Protein AF-A0A2M7YZX3-F1 (afdb_monomer)

Radius of gyration: 35.25 Å; Cα contacts (8 Å, |Δi|>4): 357; chains: 1; bounding box: 86×67×87 Å

Structure (mmCIF, N/CA/C/O backbone):
data_AF-A0A2M7YZX3-F1
#
_entry.id   AF-A0A2M7YZX3-F1
#
loop_
_atom_site.group_PDB
_atom_site.id
_atom_site.type_symbol
_atom_site.label_atom_id
_atom_site.label_alt_id
_atom_site.label_comp_id
_atom_site.label_asym_id
_atom_site.label_entity_id
_atom_site.label_seq_id
_atom_site.pdbx_PDB_ins_code
_atom_site.Cartn_x
_atom_site.Cartn_y
_atom_site.Cartn_z
_atom_site.occupancy
_atom_site.B_iso_or_equiv
_atom_site.auth_seq_id
_atom_site.auth_comp_id
_atom_site.auth_asym_id
_atom_site.auth_atom_id
_atom_site.pdbx_PDB_model_num
ATOM 1 N N . MET A 1 1 ? 39.507 17.912 -32.775 1.00 56.19 1 MET A N 1
ATOM 2 C CA . MET A 1 1 ? 38.079 17.530 -32.900 1.00 56.19 1 MET A CA 1
ATOM 3 C C . MET A 1 1 ? 37.844 16.238 -32.131 1.00 56.19 1 MET A C 1
ATOM 5 O O . MET A 1 1 ? 38.767 15.439 -32.039 1.00 56.19 1 MET A O 1
ATOM 9 N N . LYS A 1 2 ? 36.661 16.049 -31.539 1.00 56.06 2 LYS A N 1
ATOM 10 C CA . LYS A 1 2 ? 36.267 14.802 -30.863 1.00 56.06 2 LYS A CA 1
ATOM 11 C C . LYS A 1 2 ? 35.248 14.116 -31.776 1.00 56.06 2 LYS A C 1
ATOM 13 O O . LYS A 1 2 ? 34.221 14.723 -32.062 1.00 56.06 2 LYS A O 1
ATOM 18 N N . PHE A 1 3 ? 35.563 12.930 -32.290 1.00 70.56 3 PHE A N 1
ATOM 19 C CA . PHE A 1 3 ? 34.650 12.169 -33.152 1.00 70.56 3 PHE A CA 1
ATOM 20 C C . PHE A 1 3 ? 33.729 11.269 -32.305 1.00 70.56 3 PHE A C 1
ATOM 22 O O . PHE A 1 3 ? 33.910 11.172 -31.092 1.00 70.56 3 PHE A O 1
ATOM 29 N N . GLY A 1 4 ? 32.729 10.628 -32.927 1.00 72.31 4 GLY A N 1
ATOM 30 C CA . GLY A 1 4 ? 31.646 9.916 -32.223 1.00 72.31 4 GLY A CA 1
ATOM 31 C C . GLY A 1 4 ? 32.085 8.797 -31.263 1.00 72.31 4 GLY A C 1
ATOM 32 O O . GLY A 1 4 ? 31.403 8.543 -30.276 1.00 72.31 4 GLY A O 1
ATOM 33 N N . HIS A 1 5 ? 33.244 8.170 -31.484 1.00 77.88 5 HIS A N 1
ATOM 34 C CA . HIS A 1 5 ? 33.817 7.207 -30.537 1.00 77.88 5 HIS A CA 1
ATOM 35 C C . HIS A 1 5 ? 34.616 7.928 -29.444 1.00 77.88 5 HIS A C 1
ATOM 37 O O . HIS A 1 5 ? 35.477 8.753 -29.743 1.00 77.88 5 HIS A O 1
ATOM 43 N N . ALA A 1 6 ? 34.401 7.567 -28.174 1.00 75.12 6 ALA A N 1
ATOM 44 C CA . ALA A 1 6 ? 35.005 8.247 -27.020 1.00 75.12 6 ALA A CA 1
ATOM 45 C C . ALA A 1 6 ? 36.549 8.352 -27.074 1.00 75.12 6 ALA A C 1
ATOM 47 O O . ALA A 1 6 ? 37.109 9.338 -26.587 1.00 75.12 6 ALA A O 1
ATOM 48 N N . GLY A 1 7 ? 37.216 7.373 -27.702 1.00 75.00 7 GLY A N 1
ATOM 49 C CA . GLY A 1 7 ? 38.669 7.332 -27.914 1.00 75.00 7 GLY A CA 1
ATOM 50 C C . GLY A 1 7 ? 39.173 7.943 -29.230 1.00 75.00 7 GLY A C 1
ATOM 51 O O . GLY A 1 7 ? 40.380 8.015 -29.438 1.00 75.00 7 GLY A O 1
ATOM 52 N N . ALA A 1 8 ? 38.294 8.403 -30.126 1.00 78.50 8 ALA A N 1
ATOM 53 C CA . ALA A 1 8 ? 38.680 8.999 -31.405 1.00 78.50 8 ALA A CA 1
ATOM 54 C C . ALA A 1 8 ? 39.030 10.489 -31.233 1.00 78.50 8 ALA A C 1
ATOM 56 O O . ALA A 1 8 ? 38.240 11.391 -31.533 1.00 78.50 8 ALA A O 1
ATOM 57 N N . LYS A 1 9 ? 40.235 10.732 -30.708 1.00 73.50 9 LYS A N 1
ATOM 58 C CA . LYS A 1 9 ? 40.864 12.050 -30.577 1.00 73.50 9 LYS A CA 1
ATOM 59 C C . LYS A 1 9 ? 42.276 12.003 -31.149 1.00 73.50 9 LYS A C 1
ATOM 61 O O . LYS A 1 9 ? 42.975 11.008 -30.988 1.00 73.50 9 LYS A O 1
ATOM 66 N N . GLU A 1 10 ? 42.697 13.096 -31.769 1.00 72.62 10 GLU A N 1
ATOM 67 C CA . GLU A 1 10 ? 44.100 13.295 -32.136 1.00 72.62 10 GLU A CA 1
ATOM 68 C C . GLU A 1 10 ? 44.860 13.917 -30.959 1.00 72.62 10 GLU A C 1
ATOM 70 O O . GLU A 1 10 ? 44.319 14.778 -30.254 1.00 72.62 10 GLU A O 1
ATOM 75 N N . GLY A 1 11 ? 46.091 13.456 -30.729 1.00 66.00 11 GLY A N 1
ATOM 76 C CA . GLY A 1 11 ? 47.015 14.044 -29.765 1.00 66.00 11 GLY A CA 1
ATOM 77 C C . GLY A 1 11 ? 47.585 15.379 -30.253 1.00 66.00 11 GLY A C 1
ATOM 78 O O . GLY A 1 11 ? 47.334 15.829 -31.375 1.00 66.00 11 GLY A O 1
ATOM 79 N N . LEU A 1 12 ? 48.370 16.039 -29.401 1.00 62.94 12 LEU A N 1
ATOM 80 C CA . LEU A 1 12 ? 49.058 17.278 -29.771 1.00 62.94 12 LEU A CA 1
ATOM 81 C C . LEU A 1 12 ? 50.034 17.016 -30.932 1.00 62.94 12 LEU A C 1
ATOM 83 O O . LEU A 1 12 ? 50.651 15.960 -31.013 1.00 62.94 12 LEU A O 1
ATOM 87 N N . LYS A 1 13 ? 50.163 17.984 -31.848 1.00 66.00 13 LYS A N 1
ATOM 88 C CA . LYS A 1 13 ? 51.038 17.906 -33.039 1.00 66.00 13 LYS A CA 1
ATOM 89 C C . LYS A 1 13 ? 50.748 16.736 -34.003 1.00 66.00 13 LYS A C 1
ATOM 91 O O . LYS A 1 13 ? 51.617 16.364 -34.783 1.00 66.00 13 LYS A O 1
ATOM 96 N N . GLY A 1 14 ? 49.530 16.187 -33.998 1.00 65.06 14 GLY A N 1
ATOM 97 C CA . GLY A 1 14 ? 49.121 15.135 -34.940 1.00 65.06 14 GLY A CA 1
ATOM 98 C C . GLY A 1 14 ? 49.572 13.725 -34.547 1.00 65.06 14 GLY A C 1
ATOM 99 O O . GLY A 1 14 ? 49.408 12.786 -35.333 1.00 65.06 14 GLY A O 1
ATOM 100 N N . GLU A 1 15 ? 50.101 13.558 -33.332 1.00 65.69 15 GLU A N 1
ATOM 101 C CA . GLU A 1 15 ? 50.422 12.255 -32.758 1.00 65.69 15 GLU A CA 1
ATOM 102 C C . GLU A 1 15 ? 49.141 11.414 -32.626 1.00 65.69 15 GLU A C 1
ATOM 104 O O . GLU A 1 15 ? 48.117 11.854 -32.095 1.00 65.69 15 GLU A O 1
ATOM 109 N N . GLY A 1 16 ? 49.163 10.208 -33.196 1.00 69.94 16 GLY A N 1
ATOM 110 C CA . GLY A 1 16 ? 47.991 9.336 -33.261 1.00 69.94 16 GLY A CA 1
ATOM 111 C C . GLY A 1 16 ? 46.950 9.698 -34.332 1.00 69.94 16 GLY A C 1
ATOM 112 O O . GLY A 1 16 ? 45.892 9.055 -34.355 1.00 69.94 16 GLY A O 1
ATOM 113 N N . SER A 1 17 ? 47.236 10.661 -35.221 1.00 83.56 17 SER A N 1
ATOM 114 C CA . SER A 1 17 ? 46.394 10.970 -36.389 1.00 83.56 17 SER A CA 1
ATOM 115 C C . SER A 1 17 ? 46.281 9.783 -37.351 1.00 83.56 17 SER A C 1
ATOM 117 O O . SER A 1 17 ? 47.145 8.901 -37.400 1.00 83.56 17 SER A O 1
ATOM 119 N N . ALA A 1 18 ? 45.209 9.760 -38.147 1.00 83.69 18 ALA A N 1
ATOM 120 C CA . ALA A 1 18 ? 44.987 8.701 -39.134 1.00 83.69 18 ALA A CA 1
ATOM 121 C C . ALA A 1 18 ? 46.117 8.630 -40.177 1.00 83.69 18 ALA A C 1
ATOM 123 O O . ALA A 1 18 ? 46.500 7.535 -40.586 1.00 83.69 18 ALA A O 1
ATOM 124 N N . ARG A 1 19 ? 46.690 9.781 -40.562 1.00 84.94 19 ARG A N 1
ATOM 125 C CA . ARG A 1 19 ? 47.809 9.854 -41.518 1.00 84.94 19 ARG A CA 1
ATOM 126 C C . ARG A 1 19 ? 49.092 9.298 -40.915 1.00 84.94 19 ARG A C 1
ATOM 128 O O . ARG A 1 19 ? 49.646 8.367 -41.478 1.00 84.94 19 ARG A O 1
ATOM 135 N N . ALA A 1 20 ? 49.473 9.752 -39.717 1.00 85.25 20 ALA A N 1
ATOM 136 C CA . ALA A 1 20 ? 50.668 9.251 -39.035 1.00 85.25 20 ALA A CA 1
ATOM 137 C C . ALA A 1 20 ? 50.623 7.727 -38.817 1.00 85.25 20 ALA A C 1
ATOM 139 O O . ALA A 1 20 ? 51.622 7.040 -39.011 1.00 85.25 20 ALA A O 1
ATOM 140 N N . LYS A 1 21 ? 49.451 7.179 -38.468 1.00 86.94 21 LYS A N 1
ATOM 141 C CA . LYS A 1 21 ? 49.249 5.726 -38.338 1.00 86.94 21 LYS A CA 1
ATOM 142 C C . LYS A 1 21 ? 49.333 4.998 -39.679 1.00 86.94 21 LYS A C 1
ATOM 144 O O . LYS A 1 21 ? 49.940 3.936 -39.748 1.00 86.94 21 LYS A O 1
ATOM 149 N N . SER A 1 22 ? 48.735 5.558 -40.729 1.00 88.50 22 SER A N 1
ATOM 150 C CA . SER A 1 22 ? 48.775 4.979 -42.078 1.00 88.50 22 SER A CA 1
ATOM 151 C C . SER A 1 22 ? 50.202 4.939 -42.621 1.00 88.50 22 SER A C 1
ATOM 153 O O . SER A 1 22 ? 50.627 3.913 -43.142 1.00 88.50 22 SER A O 1
ATOM 155 N N . ASP A 1 23 ? 50.963 6.015 -42.432 1.00 88.75 23 ASP A N 1
ATOM 156 C CA . ASP A 1 23 ? 52.356 6.103 -42.868 1.00 88.75 23 ASP A CA 1
ATOM 157 C C . ASP A 1 23 ? 53.252 5.142 -42.079 1.00 88.75 23 ASP A C 1
ATOM 159 O O . ASP A 1 23 ? 54.054 4.425 -42.675 1.00 88.75 23 ASP A O 1
ATOM 163 N N . ALA A 1 24 ? 53.066 5.047 -40.758 1.00 88.56 24 ALA A N 1
ATOM 164 C CA . ALA A 1 24 ? 53.779 4.076 -39.927 1.00 88.56 24 ALA A CA 1
ATOM 165 C C . ALA A 1 24 ? 53.486 2.624 -40.350 1.00 88.56 24 ALA A C 1
ATOM 167 O O . ALA A 1 24 ? 54.395 1.800 -40.410 1.00 88.56 24 ALA A O 1
ATOM 168 N N . LEU A 1 25 ? 52.234 2.309 -40.699 1.00 91.06 25 LEU A N 1
ATOM 169 C CA . LEU A 1 25 ? 51.855 0.993 -41.219 1.00 91.06 25 LEU A CA 1
ATOM 170 C C . LEU A 1 25 ? 52.491 0.712 -42.589 1.00 91.06 25 LEU A C 1
ATOM 172 O O . LEU A 1 25 ? 53.010 -0.386 -42.789 1.00 91.06 25 LEU A O 1
ATOM 176 N N . LYS A 1 26 ? 52.521 1.696 -43.503 1.00 90.75 26 LYS A N 1
ATOM 177 C CA . LYS A 1 26 ? 53.235 1.574 -44.791 1.00 90.75 26 LYS A CA 1
ATOM 178 C C . LYS A 1 26 ? 54.720 1.284 -44.571 1.00 90.75 26 LYS A C 1
ATOM 180 O O . LYS A 1 26 ? 55.264 0.379 -45.195 1.00 90.75 26 LYS A O 1
ATOM 185 N N . GLN A 1 27 ? 55.365 2.012 -43.656 1.00 91.44 27 GLN A N 1
ATOM 186 C CA . GLN A 1 27 ? 56.780 1.817 -43.313 1.00 91.44 27 GLN A CA 1
ATOM 187 C C . GLN A 1 27 ? 57.054 0.439 -42.697 1.00 91.44 27 GLN A C 1
ATOM 189 O O . GLN A 1 27 ? 58.101 -0.146 -42.953 1.00 91.44 27 GLN A O 1
ATOM 194 N N . ALA A 1 28 ? 56.103 -0.105 -41.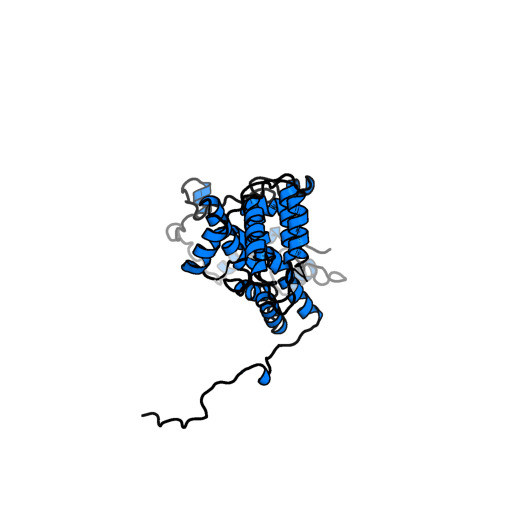936 1.00 92.94 28 ALA A N 1
ATOM 195 C CA . ALA A 1 28 ? 56.177 -1.455 -41.381 1.00 92.94 28 ALA A CA 1
ATOM 196 C C . ALA A 1 28 ? 55.891 -2.570 -42.413 1.00 92.94 28 ALA A C 1
ATOM 198 O O . ALA A 1 28 ? 55.893 -3.746 -42.051 1.00 92.94 28 ALA A O 1
ATOM 199 N N . GLY A 1 29 ? 55.642 -2.226 -43.683 1.00 89.94 29 GLY A N 1
ATOM 200 C CA . GLY A 1 29 ? 55.403 -3.180 -44.769 1.00 89.94 29 GLY A CA 1
ATOM 201 C C . GLY A 1 29 ? 53.940 -3.591 -44.953 1.00 89.94 29 GLY A C 1
ATOM 202 O O . GLY A 1 29 ? 53.659 -4.504 -45.729 1.00 89.94 29 GLY A O 1
ATOM 203 N N . ALA A 1 30 ? 52.994 -2.936 -44.274 1.00 90.88 30 ALA A N 1
ATOM 204 C CA . ALA A 1 30 ? 51.576 -3.175 -44.511 1.00 90.88 30 ALA A CA 1
ATOM 205 C C . ALA A 1 30 ? 51.123 -2.554 -45.843 1.00 90.88 30 ALA A C 1
ATOM 207 O O . ALA A 1 30 ? 51.538 -1.456 -46.223 1.00 90.88 30 ALA A O 1
ATOM 208 N N . LEU A 1 31 ? 50.198 -3.230 -46.527 1.00 89.75 31 LEU A N 1
ATOM 209 C CA . LEU A 1 31 ? 49.521 -2.692 -47.706 1.00 89.75 31 LEU A CA 1
ATOM 210 C C . LEU A 1 31 ? 48.438 -1.706 -47.260 1.00 89.75 31 LEU A C 1
ATOM 212 O O . LEU A 1 31 ? 47.330 -2.101 -46.901 1.00 89.75 31 LEU A O 1
ATOM 216 N N . VAL A 1 32 ? 48.769 -0.415 -47.261 1.00 92.50 32 VAL A N 1
ATOM 217 C CA . VAL A 1 32 ? 47.845 0.647 -46.847 1.00 92.50 32 VAL A CA 1
ATOM 218 C C . VAL A 1 32 ? 47.382 1.435 -48.076 1.00 92.50 32 VAL A C 1
ATOM 220 O O . VAL A 1 32 ? 48.211 2.081 -48.720 1.00 92.50 32 VAL A O 1
ATOM 223 N N . PRO A 1 33 ? 46.084 1.413 -48.417 1.00 91.44 33 PRO A N 1
ATOM 224 C CA . PRO A 1 33 ? 45.551 2.195 -49.527 1.00 91.44 33 PRO A CA 1
ATOM 225 C C . PRO A 1 33 ? 45.565 3.696 -49.206 1.00 91.44 33 PRO A C 1
ATOM 227 O O . PRO A 1 33 ? 45.479 4.100 -48.047 1.00 91.44 33 PRO A O 1
ATOM 230 N N . ASP A 1 34 ? 45.613 4.537 -50.239 1.00 87.06 34 ASP A N 1
ATOM 231 C CA . ASP A 1 34 ? 45.671 5.997 -50.063 1.00 87.06 34 ASP A CA 1
ATOM 232 C C . ASP A 1 34 ? 44.346 6.606 -49.582 1.00 87.06 34 ASP A C 1
ATOM 234 O O . ASP A 1 34 ? 44.321 7.701 -49.021 1.00 87.06 34 ASP A O 1
ATOM 238 N N . THR A 1 35 ? 43.232 5.893 -49.778 1.00 91.00 35 THR A N 1
ATOM 239 C CA . THR A 1 35 ? 41.897 6.290 -49.313 1.00 91.00 35 THR A CA 1
ATOM 240 C C . THR A 1 35 ? 41.071 5.073 -48.896 1.00 91.00 35 THR A C 1
ATOM 242 O O . THR A 1 35 ? 41.350 3.947 -49.308 1.00 91.00 35 THR A O 1
ATOM 245 N N . PHE A 1 36 ? 39.995 5.294 -48.131 1.00 89.69 36 PHE A N 1
ATOM 246 C CA . PHE A 1 36 ? 39.055 4.225 -47.765 1.00 89.69 36 PHE A CA 1
ATOM 247 C C . PHE A 1 36 ? 38.372 3.592 -48.990 1.00 89.69 36 PHE A C 1
ATOM 249 O O . PHE A 1 36 ? 38.195 2.379 -49.032 1.00 89.69 36 PHE A O 1
ATOM 256 N N . GLY A 1 37 ? 38.057 4.379 -50.027 1.00 92.62 37 GLY A N 1
ATOM 257 C CA . GLY A 1 37 ? 37.467 3.859 -51.268 1.00 92.62 37 GLY A CA 1
ATOM 258 C C . GLY A 1 37 ? 38.381 2.879 -52.015 1.00 92.62 37 GLY A C 1
ATOM 259 O O . GLY A 1 37 ? 37.898 1.967 -52.680 1.00 92.62 37 GLY A O 1
ATOM 260 N N . ALA A 1 38 ? 39.701 3.010 -51.850 1.00 92.81 38 ALA A N 1
ATOM 261 C CA . ALA A 1 38 ? 40.687 2.105 -52.439 1.00 92.81 38 ALA A CA 1
ATOM 262 C C . ALA A 1 38 ? 40.928 0.822 -51.613 1.00 92.81 38 ALA A C 1
ATOM 264 O O . ALA A 1 38 ? 41.650 -0.066 -52.069 1.00 92.81 38 ALA A O 1
ATOM 265 N N . LEU A 1 39 ? 40.302 0.675 -50.437 1.00 93.94 39 LEU A N 1
ATOM 266 C CA . LEU A 1 39 ? 40.476 -0.497 -49.574 1.00 93.94 39 LEU A CA 1
ATOM 267 C C . LEU A 1 39 ? 39.948 -1.788 -50.213 1.00 93.94 39 LEU A C 1
ATOM 269 O O . LEU A 1 39 ? 40.650 -2.795 -50.210 1.00 93.94 39 LEU A O 1
ATOM 273 N N . GLY A 1 40 ? 38.753 -1.760 -50.811 1.00 95.00 40 GLY A N 1
ATOM 274 C CA . GLY A 1 40 ? 38.182 -2.919 -51.512 1.00 95.00 40 GLY A CA 1
ATOM 275 C C . GLY A 1 40 ? 39.082 -3.439 -52.648 1.00 95.00 40 GLY A C 1
ATOM 276 O O . GLY A 1 40 ? 39.423 -4.624 -52.647 1.00 95.00 40 GLY A O 1
ATOM 277 N N . PRO A 1 41 ? 39.528 -2.575 -53.583 1.00 95.50 41 PRO A N 1
ATOM 278 C CA . PRO A 1 41 ? 40.496 -2.945 -54.618 1.00 95.50 41 PRO A CA 1
ATOM 279 C C . PRO A 1 41 ? 41.820 -3.498 -54.073 1.00 95.50 41 PRO A C 1
ATOM 281 O O . PRO A 1 41 ? 42.310 -4.503 -54.588 1.00 95.50 41 PRO A O 1
ATOM 284 N N . ALA A 1 42 ? 42.381 -2.894 -53.019 1.00 92.69 42 ALA A N 1
ATOM 285 C CA . ALA A 1 42 ? 43.625 -3.362 -52.404 1.00 92.69 42 ALA A CA 1
ATOM 286 C C . ALA A 1 42 ? 43.477 -4.757 -51.767 1.00 92.69 42 ALA A C 1
ATOM 288 O O . ALA A 1 42 ? 44.342 -5.615 -51.956 1.00 92.69 42 ALA A O 1
ATOM 289 N N . ILE A 1 43 ? 42.360 -5.015 -51.074 1.00 95.19 43 ILE A N 1
ATOM 290 C CA . ILE A 1 43 ? 42.027 -6.342 -50.529 1.00 95.19 43 ILE A CA 1
ATOM 291 C C . ILE A 1 43 ? 41.918 -7.364 -51.664 1.00 95.19 43 ILE A C 1
ATOM 293 O O . ILE A 1 43 ? 42.532 -8.428 -51.590 1.00 95.19 43 ILE A O 1
ATOM 297 N N . LYS A 1 44 ? 41.188 -7.029 -52.735 1.00 93.94 44 LYS A N 1
ATOM 298 C CA . LYS A 1 44 ? 41.008 -7.914 -53.892 1.00 93.94 44 LYS A CA 1
ATOM 299 C C . LYS A 1 44 ? 42.345 -8.275 -54.548 1.00 93.94 44 LYS A C 1
ATOM 301 O O . LYS A 1 44 ? 42.621 -9.455 -54.737 1.00 93.94 44 LYS A O 1
ATOM 306 N N . ALA A 1 45 ? 43.193 -7.285 -54.831 1.00 93.06 45 ALA A N 1
ATOM 307 C CA . ALA A 1 45 ? 44.505 -7.507 -55.443 1.00 93.06 45 ALA A CA 1
ATOM 308 C C . ALA A 1 45 ? 45.425 -8.366 -54.556 1.00 93.06 45 ALA A C 1
ATOM 310 O O . ALA A 1 45 ? 46.116 -9.257 -55.050 1.00 93.06 45 ALA A O 1
ATOM 311 N N . THR A 1 46 ? 45.396 -8.139 -53.239 1.00 93.25 46 THR A N 1
ATOM 312 C CA . THR A 1 46 ? 46.150 -8.946 -52.266 1.00 93.25 46 THR A CA 1
ATOM 313 C C . THR A 1 46 ? 45.663 -10.395 -52.262 1.00 93.25 46 THR A C 1
ATOM 315 O O . THR A 1 46 ? 46.472 -11.317 -52.346 1.00 93.25 46 THR A O 1
ATOM 318 N N . HIS A 1 47 ? 44.346 -10.613 -52.226 1.00 92.50 47 HIS A N 1
ATOM 319 C CA . HIS A 1 47 ? 43.751 -11.947 -52.289 1.00 92.50 47 HIS A CA 1
ATOM 320 C C . HIS A 1 47 ? 44.126 -12.682 -53.588 1.00 92.50 47 HIS A C 1
ATOM 322 O O . HIS A 1 47 ? 44.544 -13.836 -53.548 1.00 92.50 47 HIS A O 1
ATOM 328 N N . GLU A 1 48 ? 44.067 -12.007 -54.738 1.00 93.25 48 GLU A N 1
ATOM 329 C CA . GLU A 1 48 ? 44.485 -12.570 -56.029 1.00 93.25 48 GLU A CA 1
ATOM 330 C C . GLU A 1 48 ? 45.978 -12.930 -56.066 1.00 93.25 48 GLU A C 1
ATOM 332 O O . GLU A 1 48 ? 46.352 -13.958 -56.636 1.00 93.25 48 GLU A O 1
ATOM 337 N N . ALA A 1 49 ? 46.842 -12.124 -55.442 1.00 91.94 49 ALA A N 1
ATOM 338 C CA . ALA A 1 49 ? 48.265 -12.431 -55.317 1.00 91.94 49 ALA A CA 1
ATOM 339 C C . ALA A 1 49 ? 48.513 -13.673 -54.441 1.00 91.94 49 ALA A C 1
ATOM 341 O O . ALA A 1 49 ? 49.342 -14.513 -54.792 1.00 91.94 49 ALA A O 1
ATOM 342 N N . LEU A 1 50 ? 47.764 -13.825 -53.344 1.00 92.25 50 LEU A N 1
ATOM 343 C CA . LEU A 1 50 ? 47.837 -14.991 -52.455 1.00 92.25 50 LEU A CA 1
ATOM 344 C C . LEU A 1 50 ? 47.296 -16.276 -53.101 1.00 92.25 50 LEU A C 1
ATOM 346 O O . LEU A 1 50 ? 47.823 -17.360 -52.845 1.00 92.25 50 LEU A O 1
ATOM 350 N N . LEU A 1 51 ? 46.283 -16.163 -53.965 1.00 91.00 51 LEU A N 1
ATOM 351 C CA . LEU A 1 51 ? 45.819 -17.273 -54.801 1.00 91.00 51 LEU A CA 1
ATOM 352 C C . LEU A 1 51 ? 46.903 -17.695 -55.802 1.00 91.00 51 LEU A C 1
ATOM 354 O O . LEU A 1 51 ? 47.200 -18.881 -55.926 1.00 91.00 51 LEU A O 1
ATOM 358 N N . LYS A 1 52 ? 47.536 -16.729 -56.487 1.00 91.56 52 LYS A N 1
ATOM 359 C CA . LYS A 1 52 ? 48.617 -16.998 -57.455 1.00 91.56 52 LYS A CA 1
ATOM 360 C C . LYS A 1 52 ? 49.851 -17.624 -56.807 1.00 91.56 52 LYS A C 1
ATOM 362 O O . LYS A 1 52 ? 50.498 -18.455 -57.435 1.00 91.56 52 LYS A O 1
ATOM 367 N N . SER A 1 53 ? 50.178 -17.243 -55.573 1.00 92.06 53 SER A N 1
ATOM 368 C CA . SER A 1 53 ? 51.301 -17.822 -54.825 1.00 92.06 53 SER A CA 1
ATOM 369 C C . SER A 1 53 ? 50.978 -19.176 -54.181 1.00 92.06 53 SER A C 1
ATOM 371 O O . SER A 1 53 ? 51.873 -19.811 -53.628 1.00 92.06 53 SER A O 1
ATOM 373 N N . GLY A 1 54 ? 49.717 -19.625 -54.238 1.00 87.94 54 GLY A N 1
ATOM 374 C CA . GLY A 1 54 ? 49.256 -20.887 -53.654 1.00 87.94 54 GLY A CA 1
ATOM 375 C C . GLY A 1 54 ? 49.128 -20.876 -52.127 1.00 87.94 54 GLY A C 1
ATOM 376 O O . GLY A 1 54 ? 48.841 -21.920 -51.538 1.00 87.94 54 GLY A O 1
ATOM 377 N N . GLN A 1 55 ? 49.325 -19.720 -51.481 1.00 89.94 55 GLN A N 1
ATOM 378 C CA . GLN A 1 55 ? 49.176 -19.560 -50.029 1.00 89.94 55 GLN A CA 1
ATOM 379 C C . GLN A 1 55 ? 47.708 -19.623 -49.588 1.00 89.94 55 GLN A C 1
ATOM 381 O O . GLN A 1 55 ? 47.418 -20.055 -48.475 1.00 89.94 55 GLN A O 1
ATOM 386 N N . VAL A 1 56 ? 46.782 -19.231 -50.468 1.00 90.38 56 VAL A N 1
ATOM 387 C CA . VAL A 1 56 ? 45.335 -19.406 -50.292 1.00 90.38 56 VAL A CA 1
ATOM 388 C C . VAL A 1 56 ? 44.831 -20.360 -51.367 1.00 90.38 56 VAL A C 1
ATOM 390 O O . VAL A 1 56 ? 45.208 -20.249 -52.533 1.00 90.38 56 VAL A O 1
ATOM 393 N N . LYS A 1 57 ? 43.963 -21.299 -50.984 1.00 88.12 57 LYS A N 1
ATOM 394 C CA . LYS A 1 57 ? 43.275 -22.196 -51.917 1.00 88.12 57 LYS A CA 1
ATOM 395 C C . LYS A 1 57 ? 41.801 -21.807 -51.990 1.00 88.12 57 LYS A C 1
ATOM 397 O O . LYS A 1 57 ? 41.203 -21.604 -50.933 1.00 88.12 57 LYS A O 1
ATOM 402 N N . PRO A 1 58 ? 41.211 -21.712 -53.192 1.00 84.94 58 PRO A N 1
ATOM 403 C CA . PRO A 1 58 ? 39.785 -21.473 -53.316 1.00 84.94 58 PRO A CA 1
ATOM 404 C C . PRO A 1 58 ? 39.029 -22.664 -52.727 1.00 84.94 58 PRO A C 1
ATOM 406 O O . PRO A 1 58 ? 39.322 -23.822 -53.033 1.00 84.94 58 PRO A O 1
ATOM 409 N N . ILE A 1 59 ? 38.073 -22.362 -51.859 1.00 85.81 59 ILE A N 1
ATOM 410 C CA . ILE A 1 59 ? 37.119 -23.332 -51.332 1.00 85.81 59 ILE A CA 1
ATOM 411 C C . ILE A 1 59 ? 35.858 -23.192 -52.193 1.00 85.81 59 ILE A C 1
ATOM 413 O O . ILE A 1 59 ? 35.486 -22.057 -52.492 1.00 85.81 59 ILE A O 1
ATOM 417 N N . PRO A 1 60 ? 35.225 -24.292 -52.635 1.00 83.50 60 PRO A N 1
ATOM 418 C CA . PRO A 1 60 ? 33.959 -24.209 -53.350 1.00 83.50 60 PRO A CA 1
ATOM 419 C C . PRO A 1 60 ? 32.915 -23.481 -52.504 1.00 83.50 60 PRO A C 1
ATOM 421 O O . PRO A 1 60 ? 32.757 -23.792 -51.320 1.00 83.50 60 PRO A O 1
ATOM 424 N N . ASP A 1 61 ? 32.198 -22.540 -53.112 1.00 82.69 61 ASP A N 1
ATOM 425 C CA . ASP A 1 61 ? 31.044 -21.929 -52.464 1.00 82.69 61 ASP A CA 1
ATOM 426 C C . ASP A 1 61 ? 30.001 -23.015 -52.165 1.00 82.69 61 ASP A C 1
ATOM 428 O O . ASP A 1 61 ? 29.739 -23.895 -52.990 1.00 82.69 61 ASP A O 1
ATOM 432 N N . LEU A 1 62 ? 29.402 -22.957 -50.975 1.00 80.62 62 LEU A N 1
ATOM 433 C CA . LEU A 1 62 ? 28.294 -23.841 -50.617 1.00 80.62 62 LEU A CA 1
ATOM 434 C C . LEU A 1 62 ? 27.099 -23.536 -51.524 1.00 80.62 62 LEU A C 1
ATOM 436 O O . LEU A 1 62 ? 26.712 -22.373 -51.678 1.00 80.62 62 LEU A O 1
ATOM 440 N N . ALA A 1 63 ? 26.484 -24.568 -52.107 1.00 83.75 63 ALA A N 1
ATOM 441 C CA . ALA A 1 63 ? 25.286 -24.357 -52.902 1.00 83.75 63 ALA A CA 1
ATOM 442 C C . ALA A 1 63 ? 24.152 -23.844 -51.993 1.00 83.75 63 ALA A C 1
ATOM 444 O O . ALA A 1 63 ? 24.038 -24.278 -50.845 1.00 83.75 63 ALA A O 1
ATOM 445 N N . PRO A 1 64 ? 23.245 -22.980 -52.484 1.00 78.31 64 PRO A N 1
ATOM 446 C CA . PRO A 1 64 ? 22.106 -22.513 -51.691 1.00 78.31 64 PRO A CA 1
ATOM 447 C C . PRO A 1 64 ? 21.219 -23.634 -51.126 1.00 78.31 64 PRO A C 1
ATOM 449 O O . PRO A 1 64 ? 20.533 -23.422 -50.131 1.00 78.31 64 PRO A O 1
ATOM 452 N N . ALA A 1 65 ? 21.232 -24.820 -51.747 1.00 81.25 65 ALA A N 1
ATOM 453 C CA . ALA A 1 65 ? 20.532 -26.012 -51.269 1.00 81.25 65 ALA A CA 1
ATOM 454 C C . ALA A 1 65 ? 21.185 -26.652 -50.028 1.00 81.25 65 ALA A C 1
ATOM 456 O O . ALA A 1 65 ? 20.481 -27.283 -49.242 1.00 81.25 65 ALA A O 1
ATOM 457 N N . ASP A 1 66 ? 22.493 -26.454 -49.845 1.00 81.44 66 ASP A N 1
ATOM 458 C CA . ASP A 1 66 ? 23.282 -26.992 -48.731 1.00 81.44 66 ASP A CA 1
ATOM 459 C C . ASP A 1 66 ? 23.299 -26.039 -47.523 1.00 81.44 66 ASP A C 1
ATOM 461 O O . ASP A 1 66 ? 23.767 -26.396 -46.440 1.00 81.44 66 ASP A O 1
ATOM 465 N N . MET A 1 67 ? 22.778 -24.816 -47.687 1.00 79.88 67 MET A N 1
ATOM 466 C CA . MET A 1 67 ? 22.614 -23.865 -46.592 1.00 79.88 67 MET A CA 1
ATOM 467 C C . MET A 1 67 ? 21.362 -24.197 -45.759 1.00 79.88 67 MET A C 1
ATOM 469 O O . MET A 1 67 ? 20.284 -24.421 -46.319 1.00 79.88 67 MET A O 1
ATOM 473 N N . PRO A 1 68 ? 21.445 -24.186 -44.415 1.00 81.06 68 PRO A N 1
ATOM 474 C CA . PRO A 1 68 ? 20.284 -24.418 -43.567 1.00 81.06 68 PRO A CA 1
ATOM 475 C C . PRO A 1 68 ? 19.248 -23.305 -43.767 1.00 81.06 68 PRO A C 1
ATOM 477 O O . PRO A 1 68 ? 19.533 -22.124 -43.568 1.00 81.06 68 PRO A O 1
ATOM 480 N N . LYS A 1 69 ? 18.018 -23.682 -44.130 1.00 82.50 69 LYS A N 1
ATOM 481 C CA . LYS A 1 69 ? 16.887 -22.749 -44.184 1.00 82.50 69 LYS A CA 1
ATOM 482 C C . LYS A 1 69 ? 16.440 -22.427 -42.763 1.00 82.50 69 LYS A C 1
ATOM 484 O O . LYS A 1 69 ? 15.764 -23.233 -42.127 1.00 82.50 69 LYS A O 1
ATOM 489 N N . LEU A 1 70 ? 16.821 -21.257 -42.269 1.00 83.44 70 LEU A N 1
ATOM 490 C CA . LEU A 1 70 ? 16.288 -20.748 -41.012 1.00 83.44 70 LEU A CA 1
ATOM 491 C C . LEU A 1 70 ? 14.834 -20.295 -41.227 1.00 83.44 70 LEU A C 1
ATOM 493 O O . LEU A 1 70 ? 14.542 -19.669 -42.250 1.00 83.44 70 LEU A O 1
ATOM 497 N N . PRO A 1 71 ? 13.908 -20.618 -40.308 1.00 85.50 71 PRO A N 1
ATOM 498 C CA . PRO A 1 71 ? 12.555 -20.084 -40.371 1.00 85.50 71 PRO A CA 1
ATOM 499 C C . PRO A 1 71 ? 12.582 -18.560 -40.205 1.00 85.50 71 PRO A C 1
ATOM 501 O O . PRO A 1 71 ? 13.472 -18.018 -39.545 1.00 85.50 71 PRO A O 1
ATOM 504 N N . LYS A 1 72 ? 11.582 -17.875 -40.773 1.00 88.00 72 LYS A N 1
ATOM 505 C CA . LYS A 1 72 ? 11.355 -16.451 -40.503 1.00 88.00 72 LYS A CA 1
ATOM 506 C C . LYS A 1 72 ? 11.160 -16.234 -39.007 1.00 88.00 72 LYS A C 1
ATOM 508 O O . LYS A 1 72 ? 10.632 -17.097 -38.298 1.00 88.00 72 LYS A O 1
ATOM 513 N N . THR A 1 73 ? 11.537 -15.058 -38.527 1.00 89.69 73 THR A N 1
ATOM 514 C CA . THR A 1 73 ? 11.174 -14.659 -37.169 1.00 89.69 73 THR A CA 1
ATOM 515 C C . THR A 1 73 ? 9.655 -14.505 -37.058 1.00 89.69 73 THR A C 1
ATOM 517 O O . THR A 1 73 ? 8.950 -14.231 -38.036 1.00 89.69 73 THR A O 1
ATOM 520 N N . VAL A 1 74 ? 9.126 -14.658 -35.843 1.00 88.44 74 VAL A N 1
ATOM 521 C CA . VAL A 1 74 ? 7.697 -14.426 -35.580 1.00 88.44 74 VAL A CA 1
ATOM 522 C C . VAL A 1 74 ? 7.325 -12.982 -35.927 1.00 88.44 74 VAL A C 1
ATOM 524 O O . VAL A 1 74 ? 6.260 -12.745 -36.479 1.00 88.44 74 VAL A O 1
ATOM 527 N N . GLN A 1 75 ? 8.221 -12.026 -35.678 1.00 90.31 75 GLN A N 1
ATOM 528 C CA . GLN A 1 75 ? 8.025 -10.610 -35.985 1.00 90.31 75 GLN A CA 1
ATOM 529 C C . GLN A 1 75 ? 7.882 -10.353 -37.490 1.00 90.31 75 GLN A C 1
ATOM 531 O O . GLN A 1 75 ? 6.991 -9.608 -37.894 1.00 90.31 75 GLN A O 1
ATOM 536 N N . GLU A 1 76 ? 8.720 -10.977 -38.321 1.00 90.00 76 GLU A N 1
ATOM 537 C CA . GLU A 1 76 ? 8.607 -10.897 -39.785 1.00 90.00 76 GLU A CA 1
ATOM 538 C C . GLU A 1 76 ? 7.301 -11.529 -40.267 1.00 90.00 76 GLU A C 1
ATOM 540 O O . GLU A 1 76 ? 6.544 -10.896 -40.997 1.00 90.00 76 GLU A O 1
ATOM 545 N N . SER A 1 77 ? 6.984 -12.722 -39.760 1.00 92.25 77 SER A N 1
ATOM 546 C CA . SER A 1 77 ? 5.760 -13.450 -40.118 1.00 92.25 77 SER A CA 1
ATOM 547 C C . SER A 1 77 ? 4.495 -12.676 -39.714 1.00 92.25 77 SER A C 1
ATOM 549 O O . SER A 1 77 ? 3.511 -12.647 -40.447 1.00 92.25 77 SER A O 1
ATOM 551 N N . MET A 1 78 ? 4.512 -11.999 -38.559 1.00 91.25 78 MET A N 1
ATOM 552 C CA . MET A 1 78 ? 3.426 -11.118 -38.114 1.00 91.25 78 MET A CA 1
ATOM 553 C C . MET A 1 78 ? 3.300 -9.875 -38.999 1.00 91.25 78 MET A C 1
ATOM 555 O O . MET A 1 78 ? 2.187 -9.481 -39.336 1.00 91.25 78 MET A O 1
ATOM 559 N N . LYS A 1 79 ? 4.425 -9.255 -39.384 1.00 90.50 79 LYS A N 1
ATOM 560 C CA . LYS A 1 79 ? 4.440 -8.070 -40.257 1.00 90.50 79 LYS A CA 1
ATOM 561 C C . LYS A 1 79 ? 3.882 -8.379 -41.646 1.00 90.50 79 LYS A C 1
ATOM 563 O O . LYS A 1 79 ? 3.251 -7.521 -42.256 1.00 90.50 79 LYS A O 1
ATOM 568 N N . GLU A 1 80 ? 4.106 -9.595 -42.122 1.00 93.00 80 GLU A N 1
ATOM 569 C CA . GLU A 1 80 ? 3.595 -10.099 -43.397 1.00 93.00 80 GLU A CA 1
ATOM 570 C C . GLU A 1 80 ? 2.164 -10.659 -43.295 1.00 93.00 80 GLU A C 1
ATOM 572 O O . GLU A 1 80 ? 1.562 -10.991 -44.313 1.00 93.00 80 GLU A O 1
ATOM 577 N N . GLY A 1 81 ? 1.590 -10.729 -42.088 1.00 89.25 81 GLY A N 1
ATOM 578 C CA . GLY A 1 81 ? 0.238 -11.243 -41.855 1.00 89.25 81 GLY A CA 1
ATOM 579 C C . GLY A 1 81 ? 0.112 -12.765 -41.981 1.00 89.25 81 GLY A C 1
ATOM 580 O O . GLY A 1 81 ? -1.000 -13.276 -42.086 1.00 89.25 81 GLY A O 1
ATOM 581 N N . GLU A 1 82 ? 1.229 -13.496 -41.960 1.00 92.00 82 GLU A N 1
ATOM 582 C CA . GLU A 1 82 ? 1.270 -14.957 -42.100 1.00 92.00 82 GLU A CA 1
ATOM 583 C C . GLU A 1 82 ? 0.789 -15.679 -40.831 1.00 92.00 82 GLU A C 1
ATOM 585 O O . GLU A 1 82 ? 0.335 -16.822 -40.895 1.00 92.00 82 GLU A O 1
ATOM 590 N N . VAL A 1 83 ? 0.878 -15.024 -39.667 1.00 90.69 83 VAL A N 1
ATOM 591 C CA . VAL A 1 83 ? 0.511 -15.601 -38.366 1.00 90.69 83 VAL A CA 1
ATOM 592 C C . VAL A 1 83 ? -0.241 -14.607 -37.483 1.00 90.69 83 VAL A C 1
ATOM 594 O O . VAL A 1 83 ? 0.048 -13.410 -37.472 1.00 90.69 83 VAL A O 1
ATOM 597 N N . LEU A 1 84 ? -1.165 -15.126 -36.670 1.00 87.06 84 LEU A N 1
ATOM 598 C CA . LEU A 1 84 ? -1.799 -14.402 -35.568 1.00 87.06 84 LEU A CA 1
ATOM 599 C C . LEU A 1 84 ? -1.263 -14.946 -34.240 1.00 87.06 84 LEU A C 1
ATOM 601 O O . LEU A 1 84 ? -1.390 -16.136 -33.954 1.00 87.06 84 LEU A O 1
ATOM 605 N N . VAL A 1 85 ? -0.707 -14.070 -33.405 1.00 88.00 85 VAL A N 1
ATOM 606 C CA . VAL A 1 85 ? -0.246 -14.433 -32.059 1.00 88.00 85 VAL A CA 1
ATOM 607 C C . VAL A 1 85 ? -1.311 -14.043 -31.040 1.00 88.00 85 VAL A C 1
ATOM 609 O O . VAL A 1 85 ? -1.707 -12.882 -30.955 1.00 88.00 85 VAL A O 1
ATOM 612 N N . THR A 1 86 ? -1.772 -15.014 -30.250 1.00 91.81 86 THR A N 1
ATOM 613 C CA . THR A 1 86 ? -2.721 -14.751 -29.159 1.00 91.81 86 THR A CA 1
ATOM 614 C C . THR A 1 86 ? -1.980 -14.120 -27.974 1.00 91.81 86 THR A C 1
ATOM 616 O O . THR A 1 86 ? -0.973 -14.682 -27.534 1.00 91.81 86 THR A O 1
ATOM 619 N N . PRO A 1 87 ? -2.438 -12.974 -27.438 1.00 91.00 87 PRO A N 1
ATOM 620 C CA . PRO A 1 87 ? -1.796 -12.348 -26.287 1.00 91.00 87 PRO A CA 1
ATOM 621 C C . PRO A 1 87 ? -1.941 -13.212 -25.028 1.00 91.00 87 PRO A C 1
ATOM 623 O O . PRO A 1 87 ? -3.008 -13.761 -24.760 1.00 91.00 87 PRO A O 1
ATOM 626 N N . LEU A 1 88 ? -0.871 -13.296 -24.230 1.00 95.56 88 LEU A N 1
ATOM 627 C CA . LEU A 1 88 ? -0.857 -14.060 -22.972 1.00 95.56 88 LEU A CA 1
ATOM 628 C C . LEU A 1 88 ? -1.567 -13.340 -21.821 1.00 95.56 88 LEU A C 1
ATOM 630 O O . LEU A 1 88 ? -2.081 -13.981 -20.909 1.00 95.56 88 LEU A O 1
ATOM 634 N N . ILE A 1 89 ? -1.558 -12.008 -21.843 1.00 96.88 89 ILE A N 1
ATOM 635 C CA . ILE A 1 89 ? -2.108 -11.166 -20.784 1.00 96.88 89 ILE A CA 1
ATOM 636 C C . ILE A 1 89 ? -2.966 -10.057 -21.383 1.00 96.88 89 ILE A C 1
ATOM 638 O O . ILE A 1 89 ? -2.706 -9.573 -22.485 1.00 96.88 89 ILE A O 1
ATOM 642 N N . ARG A 1 90 ? -3.968 -9.624 -20.617 1.00 95.69 90 ARG A N 1
ATOM 643 C CA . ARG A 1 90 ? -4.758 -8.424 -20.889 1.00 95.69 90 ARG A CA 1
ATOM 644 C C . ARG A 1 90 ? -4.474 -7.400 -19.794 1.00 95.69 90 ARG A C 1
ATOM 646 O O . ARG A 1 90 ? -4.648 -7.712 -18.621 1.00 95.69 90 ARG A O 1
ATOM 653 N N . SER A 1 91 ? -4.077 -6.190 -20.180 1.00 96.19 91 SER A N 1
ATOM 654 C CA . SER A 1 91 ? -3.990 -5.025 -19.291 1.00 96.19 91 SER A CA 1
ATOM 655 C C . SER A 1 91 ? -5.077 -4.025 -19.669 1.00 96.19 91 SER A C 1
ATOM 657 O O . SER A 1 91 ? -5.390 -3.870 -20.849 1.00 96.19 91 SER A O 1
ATOM 659 N N . THR A 1 92 ? -5.674 -3.373 -18.673 1.00 96.31 92 THR A N 1
ATOM 660 C CA . THR A 1 92 ? -6.721 -2.360 -18.879 1.00 96.31 92 THR A CA 1
ATOM 661 C C . THR A 1 92 ? -6.429 -1.045 -18.170 1.00 96.31 92 THR A C 1
ATOM 663 O O . THR A 1 92 ? -7.275 -0.167 -18.231 1.00 96.31 92 THR A O 1
ATOM 666 N N . ILE A 1 93 ? -5.290 -0.911 -17.480 1.00 97.06 93 ILE A N 1
ATOM 667 C CA . ILE A 1 93 ? -5.004 0.236 -16.598 1.00 97.06 93 ILE A CA 1
ATOM 668 C C . ILE A 1 93 ? -4.042 1.261 -17.196 1.00 97.06 93 ILE A C 1
ATOM 670 O O . ILE A 1 93 ? -4.115 2.440 -16.853 1.00 97.06 93 ILE A O 1
ATOM 674 N N . SER A 1 94 ? -3.170 0.838 -18.109 1.00 97.12 94 SER A N 1
ATOM 675 C CA . SER A 1 94 ? -2.189 1.711 -18.747 1.00 97.12 94 SER A CA 1
ATOM 676 C C . SER A 1 94 ? -1.788 1.216 -20.133 1.00 97.12 94 SER A C 1
ATOM 678 O O . SER A 1 94 ? -1.847 0.012 -20.395 1.00 97.12 94 SER A O 1
ATOM 680 N N . ASP A 1 95 ? -1.341 2.138 -20.984 1.00 97.62 95 ASP A N 1
ATOM 681 C CA . ASP A 1 95 ? -0.782 1.858 -22.311 1.00 97.62 95 ASP A CA 1
ATOM 682 C C . ASP A 1 95 ? 0.445 2.746 -22.548 1.00 97.62 95 ASP A C 1
ATOM 684 O O . ASP A 1 95 ? 0.351 3.966 -22.462 1.00 97.62 95 ASP A O 1
ATOM 688 N N . ASP A 1 96 ? 1.598 2.137 -22.802 1.00 96.94 96 ASP A N 1
ATOM 689 C CA . ASP A 1 96 ? 2.894 2.797 -22.984 1.00 96.94 96 ASP A CA 1
ATOM 690 C C . ASP A 1 96 ? 3.427 2.693 -24.421 1.00 96.94 96 ASP A C 1
ATOM 692 O O . ASP A 1 96 ? 4.562 3.071 -24.694 1.00 96.94 96 ASP A O 1
ATOM 696 N N . ARG A 1 97 ? 2.622 2.176 -25.357 1.00 96.44 97 ARG A N 1
ATOM 697 C CA . ARG A 1 97 ? 3.051 1.938 -26.747 1.00 96.44 97 ARG A CA 1
ATOM 698 C C . ARG A 1 97 ? 3.053 3.199 -27.616 1.00 96.44 97 ARG A C 1
ATOM 700 O O . ARG A 1 97 ? 3.576 3.153 -28.728 1.00 96.44 97 ARG A O 1
ATOM 707 N N . GLY A 1 98 ? 2.400 4.267 -27.155 1.00 95.12 98 GLY A N 1
ATOM 708 C CA . GLY A 1 98 ? 2.325 5.559 -27.839 1.00 95.12 98 GLY A CA 1
ATOM 709 C C . GLY A 1 98 ? 3.510 6.478 -27.527 1.00 95.12 98 GLY A C 1
ATOM 710 O O . GLY A 1 98 ? 4.531 6.042 -27.002 1.00 95.12 98 GLY A O 1
ATOM 711 N N . ASP A 1 99 ? 3.352 7.768 -27.834 1.00 95.62 99 ASP A N 1
ATOM 712 C CA . ASP A 1 99 ? 4.383 8.791 -27.594 1.00 95.62 99 ASP A CA 1
ATOM 713 C C . ASP A 1 99 ? 4.611 9.076 -26.097 1.00 95.62 99 ASP A C 1
ATOM 715 O O . ASP A 1 99 ? 5.703 9.478 -25.692 1.00 95.62 99 ASP A O 1
ATOM 719 N N . GLU A 1 100 ? 3.590 8.853 -25.263 1.00 97.19 100 GLU A N 1
ATOM 720 C CA . GLU A 1 100 ? 3.672 8.951 -23.806 1.00 97.19 100 GLU A CA 1
ATOM 721 C C . GLU A 1 100 ? 2.787 7.900 -23.103 1.00 97.19 100 GLU A C 1
ATOM 723 O O . GLU A 1 100 ? 1.869 7.356 -23.726 1.00 97.19 100 GLU A O 1
ATOM 728 N N . PRO A 1 101 ? 3.025 7.610 -21.806 1.00 96.88 101 PRO A N 1
ATOM 729 C CA . PRO A 1 101 ? 2.186 6.697 -21.041 1.00 96.88 101 PRO A CA 1
ATOM 730 C C . PRO A 1 101 ? 0.764 7.231 -20.858 1.00 96.88 101 PRO A C 1
ATOM 732 O O . PRO A 1 101 ? 0.559 8.367 -20.426 1.00 96.88 101 PRO A O 1
ATOM 735 N N . LEU A 1 102 ? -0.216 6.366 -21.098 1.00 97.75 102 LEU A N 1
ATOM 736 C CA . LEU A 1 102 ? -1.621 6.619 -20.814 1.00 97.75 102 LEU A CA 1
ATOM 737 C C . LEU A 1 102 ? -2.038 5.898 -19.529 1.00 97.75 102 LEU A C 1
ATOM 739 O O . LEU A 1 102 ? -1.736 4.716 -19.360 1.00 97.75 102 LEU A O 1
ATOM 743 N N . TYR A 1 103 ? -2.796 6.564 -18.658 1.00 97.56 103 TYR A N 1
ATOM 744 C CA . TYR A 1 103 ? -3.469 5.959 -17.502 1.00 97.56 103 TYR A CA 1
ATOM 745 C C . TYR A 1 103 ? -4.971 5.947 -17.757 1.00 97.56 103 TYR A C 1
ATOM 747 O O . TYR A 1 103 ? -5.580 7.008 -17.872 1.00 97.56 103 TYR A O 1
ATOM 755 N N . GLN A 1 104 ? -5.573 4.762 -17.892 1.00 96.50 104 GLN A N 1
ATOM 756 C CA . GLN A 1 104 ? -6.975 4.626 -18.329 1.00 96.50 104 GLN A CA 1
ATOM 757 C C . GLN A 1 104 ? -7.296 5.434 -19.606 1.00 96.50 104 GLN A C 1
ATOM 759 O O . GLN A 1 104 ? -8.375 6.001 -19.751 1.00 96.50 104 GLN A O 1
ATOM 764 N N . GLY A 1 105 ? -6.337 5.517 -20.533 1.00 95.94 105 GLY A N 1
ATOM 765 C CA . GLY A 1 105 ? -6.479 6.269 -21.783 1.00 95.94 105 GLY A CA 1
ATOM 766 C C . GLY A 1 105 ? -6.184 7.771 -21.688 1.00 95.94 105 GLY A C 1
ATOM 767 O O . GLY A 1 105 ? -6.133 8.421 -22.726 1.00 95.94 105 GLY A O 1
ATOM 768 N N . TYR A 1 106 ? -5.940 8.323 -20.496 1.00 97.69 106 TYR A N 1
ATOM 769 C CA . TYR A 1 106 ? -5.541 9.723 -20.331 1.00 97.69 106 TYR A CA 1
ATOM 770 C C . TYR A 1 106 ? -4.019 9.882 -20.411 1.00 97.69 106 TYR A C 1
ATOM 772 O O . TYR A 1 106 ? -3.319 9.170 -19.684 1.00 97.69 106 TYR A O 1
ATOM 780 N N . PRO A 1 107 ? -3.492 10.825 -21.213 1.00 97.81 107 PRO A N 1
ATOM 781 C CA . PRO A 1 107 ? -2.065 11.129 -21.231 1.00 97.81 107 PRO A CA 1
ATOM 782 C C . PRO A 1 107 ? -1.564 11.572 -19.855 1.00 97.81 107 PRO A C 1
ATOM 784 O O . PRO A 1 107 ? -2.173 12.426 -19.199 1.00 97.81 107 PRO A O 1
ATOM 787 N N . ALA A 1 108 ? -0.455 10.987 -19.398 1.00 96.88 108 ALA A N 1
ATOM 788 C CA . ALA A 1 108 ? 0.114 11.299 -18.091 1.00 96.88 108 ALA A CA 1
ATOM 789 C C . ALA A 1 108 ? 0.477 12.790 -17.963 1.00 96.88 108 ALA A C 1
ATOM 791 O O . ALA A 1 108 ? 0.278 13.381 -16.898 1.00 96.88 108 ALA A O 1
ATOM 792 N N . SER A 1 109 ? 0.966 13.408 -19.042 1.00 97.44 109 SER A N 1
ATOM 793 C CA . SER A 1 109 ? 1.304 14.831 -19.086 1.00 97.44 109 SER A CA 1
ATOM 794 C C . SER A 1 109 ? 0.069 15.730 -18.924 1.00 97.44 109 SER A C 1
ATOM 796 O O . SER A 1 109 ? 0.085 16.676 -18.131 1.00 97.44 109 SER A O 1
ATOM 798 N N . GLU A 1 110 ? -1.037 15.404 -19.600 1.00 97.88 110 GLU A N 1
ATOM 799 C CA . GLU A 1 110 ? -2.294 16.154 -19.526 1.00 97.88 110 GLU A CA 1
ATOM 800 C C . GLU A 1 110 ? -2.936 16.082 -18.142 1.00 97.88 110 GLU A C 1
ATOM 802 O O . GLU A 1 110 ? -3.485 17.078 -17.669 1.00 97.88 110 GLU A O 1
ATOM 807 N N . LEU A 1 111 ? -2.842 14.938 -17.459 1.00 97.19 111 LEU A N 1
ATOM 808 C CA . LEU A 1 111 ? -3.342 14.810 -16.090 1.00 97.19 111 LEU A CA 1
ATOM 809 C C . LEU A 1 111 ? -2.648 15.818 -15.157 1.00 97.19 111 LEU A C 1
ATOM 811 O O . LEU A 1 111 ? -3.308 16.536 -14.405 1.00 97.19 111 LEU A O 1
ATOM 815 N N . ILE A 1 112 ? -1.325 15.935 -15.252 1.00 94.94 112 ILE A N 1
ATOM 816 C CA . ILE A 1 112 ? -0.553 16.885 -14.440 1.00 94.94 112 ILE A CA 1
ATOM 817 C C . ILE A 1 112 ? -0.903 18.330 -14.820 1.00 94.94 112 ILE A C 1
ATOM 819 O O . ILE A 1 112 ? -1.191 19.145 -13.943 1.00 94.94 112 ILE A O 1
ATOM 823 N N . ASN A 1 113 ? -0.934 18.645 -16.119 1.00 97.62 113 ASN A N 1
ATOM 824 C CA . ASN A 1 113 ? -1.220 19.997 -16.614 1.00 97.62 113 ASN A CA 1
ATOM 825 C C . ASN A 1 113 ? -2.632 20.481 -16.245 1.00 97.62 113 ASN A C 1
ATOM 827 O O . ASN A 1 113 ? -2.839 21.674 -16.028 1.00 97.62 113 ASN A O 1
ATOM 831 N N . ASN A 1 114 ? -3.585 19.557 -16.115 1.00 97.38 114 ASN A N 1
ATOM 832 C CA . ASN A 1 114 ? -4.955 19.840 -15.691 1.00 97.38 114 ASN A CA 1
ATOM 833 C C . ASN A 1 114 ? -5.142 19.847 -14.159 1.00 97.38 114 ASN A C 1
ATOM 835 O O . ASN A 1 114 ? -6.264 20.012 -13.677 1.00 97.38 114 ASN A O 1
ATOM 839 N N . GLY A 1 115 ? -4.061 19.706 -13.383 1.00 96.31 115 GLY A N 1
ATOM 840 C CA . GLY A 1 115 ? -4.075 19.824 -11.924 1.00 96.31 115 GLY A CA 1
ATOM 841 C C . GLY A 1 115 ? -4.547 18.572 -11.183 1.00 96.31 115 GLY A C 1
ATOM 842 O O . GLY A 1 115 ? -5.044 18.685 -10.061 1.00 96.31 115 GLY A O 1
ATOM 843 N N . TYR A 1 116 ? -4.427 17.386 -11.788 1.00 98.06 116 TYR A N 1
ATOM 844 C CA . TYR A 1 116 ? -4.689 16.126 -11.097 1.00 98.06 116 TYR A CA 1
ATOM 845 C C . TYR A 1 116 ? -3.475 15.680 -10.275 1.00 98.06 116 TYR A C 1
ATOM 847 O O . TYR A 1 116 ? -2.357 15.567 -10.771 1.00 98.06 116 TYR A O 1
ATOM 855 N N . ASP A 1 117 ? -3.723 15.373 -9.004 1.00 97.19 117 ASP A N 1
ATOM 856 C CA . ASP A 1 117 ? -2.714 14.877 -8.063 1.00 97.19 117 ASP A CA 1
ATOM 857 C C . ASP A 1 117 ? -2.637 13.341 -7.989 1.00 97.19 117 ASP A C 1
ATOM 859 O O . ASP A 1 117 ? -3.534 12.629 -8.441 1.00 97.19 117 ASP A O 1
ATOM 863 N N . ILE A 1 118 ? -1.613 12.827 -7.294 1.00 97.81 118 ILE A N 1
ATOM 864 C CA . ILE A 1 118 ? -1.377 11.392 -7.031 1.00 97.81 118 ILE A CA 1
ATOM 865 C C . ILE A 1 118 ? -2.646 10.615 -6.612 1.00 97.81 118 ILE A C 1
ATOM 867 O O . ILE A 1 118 ? -2.862 9.535 -7.160 1.00 97.81 118 ILE A O 1
ATOM 871 N N . PRO A 1 119 ? -3.523 11.108 -5.709 1.00 98.25 119 PRO A N 1
ATOM 872 C CA . PRO A 1 119 ? -4.761 10.402 -5.371 1.00 98.25 119 PRO A CA 1
ATOM 873 C C . PRO A 1 119 ? -5.698 10.136 -6.556 1.00 98.25 119 PRO A C 1
ATOM 875 O O . PRO A 1 119 ? -6.365 9.104 -6.583 1.00 98.25 119 PRO A O 1
ATOM 878 N N . HIS A 1 120 ? -5.728 11.027 -7.552 1.00 98.38 120 HIS A N 1
ATOM 879 C CA . HIS A 1 120 ? -6.511 10.826 -8.772 1.00 98.38 120 HIS A CA 1
ATOM 880 C C . HIS A 1 120 ? -5.932 9.693 -9.617 1.00 98.38 120 HIS A C 1
ATOM 882 O O . HIS A 1 120 ? -6.675 8.860 -10.130 1.00 98.38 120 HIS A O 1
ATOM 888 N N . ILE A 1 121 ? -4.601 9.617 -9.691 1.00 97.94 121 ILE A N 1
ATOM 889 C CA . ILE A 1 121 ? -3.888 8.539 -10.385 1.00 97.94 121 ILE A CA 1
ATOM 890 C C . ILE A 1 121 ? -4.127 7.192 -9.693 1.00 97.94 121 ILE A C 1
ATOM 892 O O . ILE A 1 121 ? -4.333 6.189 -10.370 1.00 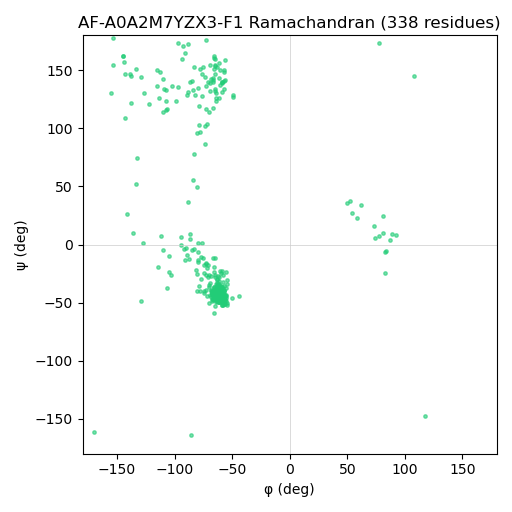97.94 121 ILE A O 1
ATOM 896 N N . ILE A 1 122 ? -4.168 7.169 -8.355 1.00 97.88 122 ILE A N 1
ATOM 897 C CA . ILE A 1 122 ? -4.548 5.973 -7.586 1.00 97.88 122 ILE A CA 1
ATOM 898 C C . ILE A 1 122 ? -5.958 5.520 -7.979 1.00 97.88 122 ILE A C 1
ATOM 900 O O . ILE A 1 122 ? -6.142 4.352 -8.304 1.00 97.88 122 ILE A O 1
ATOM 904 N N . GLY A 1 123 ? -6.933 6.434 -8.013 1.00 97.06 123 GLY A N 1
ATOM 905 C CA . GLY A 1 123 ? -8.295 6.121 -8.457 1.00 97.06 123 GLY A CA 1
ATOM 906 C C . GLY A 1 123 ? -8.342 5.518 -9.865 1.00 97.06 123 GLY A C 1
ATOM 907 O O . GLY A 1 123 ? -8.961 4.475 -10.071 1.00 97.06 123 GLY A O 1
ATOM 908 N N . LEU A 1 124 ? -7.631 6.125 -10.821 1.00 96.12 124 LEU A N 1
ATOM 909 C CA . LEU A 1 124 ? -7.594 5.643 -12.205 1.00 96.12 124 LEU A CA 1
ATOM 910 C C . LEU A 1 124 ? -6.967 4.251 -12.316 1.00 96.12 124 LEU A C 1
ATOM 912 O O . LEU A 1 124 ? -7.511 3.384 -12.994 1.00 96.12 124 LEU A O 1
ATOM 916 N N . LEU A 1 125 ? -5.825 4.025 -11.668 1.00 97.44 125 LEU A N 1
ATOM 917 C CA . LEU A 1 125 ? -5.075 2.780 -11.827 1.00 97.44 125 LEU A CA 1
ATOM 918 C C . LEU A 1 125 ? -5.628 1.626 -10.985 1.00 97.44 125 LEU A C 1
ATOM 920 O O . LEU A 1 125 ? -5.381 0.472 -11.327 1.00 97.44 125 LEU A O 1
ATOM 924 N N . TRP A 1 126 ? -6.312 1.909 -9.872 1.00 96.88 126 TRP A N 1
ATOM 925 C CA . TRP A 1 126 ? -6.784 0.874 -8.940 1.00 96.88 126 TRP A CA 1
ATOM 926 C C . TRP A 1 126 ? -8.285 0.603 -9.041 1.00 96.88 126 TRP A C 1
ATOM 928 O O . TRP A 1 126 ? -8.716 -0.485 -8.671 1.00 96.88 126 TRP A O 1
ATOM 938 N N . ASP A 1 127 ? -9.069 1.567 -9.528 1.00 94.81 127 ASP A N 1
ATOM 939 C CA . ASP A 1 127 ? -10.536 1.490 -9.575 1.00 94.81 127 ASP A CA 1
ATOM 940 C C . ASP A 1 127 ? -11.116 1.981 -10.918 1.00 94.81 127 ASP A C 1
ATOM 942 O O . ASP A 1 127 ? -12.322 2.144 -11.071 1.00 94.81 127 ASP A O 1
ATOM 946 N N . ASN A 1 128 ? -10.257 2.215 -11.920 1.00 95.25 128 ASN A N 1
ATOM 947 C CA . ASN A 1 128 ? -10.621 2.630 -13.281 1.00 95.25 128 ASN A CA 1
ATOM 948 C C . ASN A 1 128 ? -11.508 3.884 -13.344 1.00 95.25 128 ASN A C 1
ATOM 950 O O . ASN A 1 128 ? -12.272 4.063 -14.294 1.00 95.25 128 ASN A O 1
ATOM 954 N N . ARG A 1 129 ? -11.414 4.764 -12.341 1.00 94.94 129 ARG A N 1
ATOM 955 C CA . ARG A 1 129 ? -12.211 5.989 -12.277 1.00 94.94 129 ARG A CA 1
ATOM 956 C C . ARG A 1 129 ? -11.390 7.178 -11.829 1.00 94.94 129 ARG A C 1
ATOM 958 O O . ARG A 1 129 ? -10.534 7.092 -10.952 1.00 94.94 129 ARG A O 1
ATOM 965 N N . LEU A 1 130 ? -11.717 8.326 -12.394 1.00 95.38 130 LEU A N 1
ATOM 966 C CA . LEU A 1 130 ? -11.194 9.589 -11.920 1.00 95.38 130 LEU A CA 1
ATOM 967 C C . LEU A 1 130 ? -11.988 10.001 -10.675 1.00 95.38 130 LEU A C 1
ATOM 969 O O . LEU A 1 130 ? -13.142 10.414 -10.776 1.00 95.38 130 LEU A O 1
ATOM 973 N N . VAL A 1 131 ? -11.393 9.823 -9.495 1.00 97.00 131 VAL A N 1
ATOM 974 C CA . VAL A 1 131 ? -12.020 10.221 -8.224 1.00 97.00 131 VAL A CA 1
ATOM 975 C C . VAL A 1 131 ? -12.289 11.729 -8.198 1.00 97.00 131 VAL A C 1
ATOM 977 O O . VAL A 1 131 ? -11.573 12.521 -8.812 1.00 97.00 131 VAL A O 1
ATOM 980 N N . SER A 1 132 ? -13.322 12.147 -7.475 1.00 96.75 132 SER A N 1
ATOM 981 C CA . SER A 1 132 ? -13.615 13.562 -7.248 1.00 96.75 132 SER A CA 1
ATOM 982 C C . SER A 1 132 ? -12.524 14.239 -6.409 1.00 96.75 132 SER A C 1
ATOM 984 O O . SER A 1 132 ? -11.781 13.590 -5.672 1.00 96.75 132 SER A O 1
ATOM 986 N N . LYS A 1 133 ? -12.472 15.578 -6.433 1.00 96.69 133 LYS A N 1
ATOM 987 C CA . LYS A 1 133 ? -11.532 16.357 -5.602 1.00 96.69 133 LYS A CA 1
ATOM 988 C C . LYS A 1 133 ? -11.682 16.071 -4.102 1.00 96.69 133 LYS A C 1
ATOM 990 O O . LYS A 1 133 ? -10.694 16.076 -3.374 1.00 96.69 133 LYS A O 1
ATOM 995 N N . GLN A 1 134 ? -12.912 15.829 -3.643 1.00 97.00 134 GLN A N 1
ATOM 996 C CA . GLN A 1 134 ? -13.194 15.492 -2.246 1.00 97.00 134 GLN A CA 1
ATOM 997 C C . GLN A 1 134 ? -12.614 14.118 -1.892 1.00 97.00 134 GLN A C 1
ATOM 999 O O . GLN A 1 134 ? -11.890 13.993 -0.909 1.00 97.00 134 GLN A O 1
ATOM 1004 N N . GLU A 1 135 ? -12.859 13.106 -2.725 1.00 97.62 135 GLU A N 1
ATOM 1005 C CA . GLU A 1 135 ? -12.290 11.764 -2.550 1.00 97.62 135 GLU A CA 1
ATOM 1006 C C . GLU A 1 135 ? -10.759 11.770 -2.631 1.00 97.62 135 GLU A C 1
ATOM 1008 O O . GLU A 1 135 ? -10.094 11.133 -1.815 1.00 97.62 135 GLU A O 1
ATOM 1013 N N . ALA A 1 136 ? -10.182 12.535 -3.559 1.00 98.06 136 ALA A N 1
ATOM 1014 C CA . ALA A 1 136 ? -8.738 12.702 -3.677 1.00 98.06 136 ALA A CA 1
ATOM 1015 C C . ALA A 1 136 ? -8.113 13.270 -2.391 1.00 98.06 136 ALA A C 1
ATOM 1017 O O . ALA A 1 136 ? -7.086 12.772 -1.923 1.00 98.06 136 ALA A O 1
ATOM 1018 N N . GLU A 1 137 ? -8.744 14.272 -1.775 1.00 98.19 137 GLU A N 1
ATOM 1019 C CA . GLU A 1 137 ? -8.280 14.844 -0.508 1.00 98.19 137 GLU A CA 1
ATOM 1020 C C . GLU A 1 137 ? -8.470 13.869 0.672 1.00 98.19 137 GLU A C 1
ATOM 1022 O O . GLU A 1 137 ? -7.596 13.791 1.539 1.00 98.19 137 GLU A O 1
ATOM 1027 N N . ILE A 1 138 ? -9.533 13.051 0.683 1.00 98.38 138 ILE A N 1
ATOM 1028 C CA . ILE A 1 138 ? -9.693 11.943 1.646 1.00 98.38 138 ILE A CA 1
ATOM 1029 C C . ILE A 1 138 ? -8.525 10.951 1.525 1.00 98.38 138 ILE A C 1
ATOM 1031 O O . ILE A 1 138 ? -7.860 10.652 2.520 1.00 98.38 138 ILE A O 1
ATOM 1035 N N . ILE A 1 139 ? -8.240 10.463 0.313 1.00 98.56 139 ILE A N 1
ATOM 1036 C CA . ILE A 1 139 ? -7.156 9.505 0.043 1.00 98.56 139 ILE A CA 1
ATOM 1037 C C . ILE A 1 139 ? -5.801 10.099 0.444 1.00 98.56 139 ILE A C 1
ATOM 1039 O O . ILE A 1 139 ? -4.995 9.438 1.102 1.00 98.56 139 ILE A O 1
ATOM 1043 N N . LYS A 1 140 ? -5.551 11.369 0.112 1.00 98.56 140 LYS A N 1
ATOM 1044 C CA . LYS A 1 140 ? -4.334 12.084 0.513 1.00 98.56 140 LYS A CA 1
ATOM 1045 C C . LYS A 1 140 ? -4.162 12.102 2.030 1.00 98.56 140 LYS A C 1
ATOM 1047 O O . LYS A 1 140 ? -3.085 11.774 2.524 1.00 98.56 140 LYS A O 1
ATOM 1052 N N . ARG A 1 141 ? -5.217 12.432 2.780 1.00 98.56 141 ARG A N 1
ATOM 1053 C CA . ARG A 1 141 ? -5.197 12.426 4.252 1.00 98.56 141 ARG A CA 1
ATOM 1054 C C . ARG A 1 141 ? -4.922 11.037 4.808 1.00 98.56 141 ARG A C 1
ATOM 1056 O O . ARG A 1 141 ? -4.087 10.904 5.698 1.00 98.56 141 ARG A O 1
ATOM 1063 N N . ILE A 1 142 ? -5.561 10.010 4.252 1.00 98.31 142 ILE A N 1
ATOM 1064 C CA . ILE A 1 142 ? -5.317 8.607 4.604 1.00 98.31 142 ILE A CA 1
ATOM 1065 C C . ILE A 1 142 ? -3.832 8.253 4.454 1.00 98.31 142 ILE A C 1
ATOM 1067 O O . ILE A 1 142 ? -3.229 7.730 5.397 1.00 98.31 142 ILE A O 1
ATOM 1071 N N . ILE A 1 143 ? -3.231 8.584 3.306 1.00 98.44 143 ILE A N 1
ATOM 1072 C CA . ILE A 1 143 ? -1.818 8.308 3.024 1.00 98.44 143 ILE A CA 1
ATOM 1073 C C . ILE A 1 143 ? -0.920 9.066 4.004 1.00 98.44 143 ILE A C 1
ATOM 1075 O O . ILE A 1 143 ? -0.051 8.465 4.632 1.00 98.44 143 ILE A O 1
ATOM 1079 N N . MET A 1 144 ? -1.154 10.366 4.197 1.00 98.31 144 MET A N 1
ATOM 1080 C CA . MET A 1 144 ? -0.335 11.205 5.079 1.00 98.31 144 MET A CA 1
ATOM 1081 C C . MET A 1 144 ? -0.393 10.759 6.545 1.00 98.31 144 MET A C 1
ATOM 1083 O O . MET A 1 144 ? 0.641 10.661 7.202 1.00 98.31 144 MET A O 1
ATOM 1087 N N . LEU A 1 145 ? -1.586 10.452 7.060 1.00 97.62 145 LEU A N 1
ATOM 1088 C CA . LEU A 1 145 ? -1.782 10.033 8.453 1.00 97.62 145 LEU A CA 1
ATOM 1089 C C . LEU A 1 145 ? -1.231 8.626 8.739 1.00 97.62 145 LEU A C 1
ATOM 1091 O O . LEU A 1 145 ? -1.022 8.273 9.903 1.00 97.62 145 LEU A O 1
ATOM 1095 N N . SER A 1 146 ? -0.988 7.837 7.690 1.00 96.31 146 SER A N 1
ATOM 1096 C CA . SER A 1 146 ? -0.531 6.446 7.786 1.00 96.31 146 SER A CA 1
ATOM 1097 C C . SER A 1 146 ? 0.917 6.245 7.329 1.00 96.31 146 SER A C 1
ATOM 1099 O O . SER A 1 146 ? 1.447 5.142 7.480 1.00 96.31 146 SER A O 1
ATOM 1101 N N . ALA A 1 147 ? 1.565 7.298 6.815 1.00 97.94 147 ALA A N 1
ATOM 1102 C CA . ALA A 1 147 ? 2.862 7.237 6.143 1.00 97.94 147 ALA A CA 1
ATOM 1103 C C . ALA A 1 147 ? 3.965 6.581 6.989 1.00 97.94 147 ALA A C 1
ATOM 1105 O O . ALA A 1 147 ? 4.700 5.722 6.498 1.00 97.94 147 ALA A O 1
ATOM 1106 N N . ASP A 1 148 ? 4.058 6.943 8.275 1.00 98.06 148 ASP A N 1
ATOM 1107 C CA . ASP A 1 148 ? 4.972 6.300 9.215 1.00 98.06 148 ASP A CA 1
ATOM 1108 C C . ASP A 1 148 ? 4.401 6.156 10.651 1.00 98.06 148 ASP A C 1
ATOM 1110 O O . ASP A 1 148 ? 3.416 6.790 11.014 1.00 98.06 148 ASP A O 1
ATOM 1114 N N . HIS A 1 149 ? 4.927 5.201 11.434 1.00 95.75 149 HIS A N 1
ATOM 1115 C CA . HIS A 1 149 ? 4.529 4.915 12.826 1.00 95.75 149 HIS A CA 1
ATOM 1116 C C . HIS A 1 149 ? 5.757 4.553 13.689 1.00 95.75 149 HIS A C 1
ATOM 1118 O O . HIS A 1 149 ? 5.663 3.848 14.701 1.00 95.75 149 HIS A O 1
ATOM 1124 N N . GLY A 1 150 ? 6.926 5.045 13.287 1.00 97.06 150 GLY A N 1
ATOM 1125 C CA . GLY A 1 150 ? 8.182 4.850 13.979 1.00 97.06 150 GLY A CA 1
ATOM 1126 C C . GLY A 1 150 ? 8.820 3.475 13.760 1.00 97.06 150 GLY A C 1
ATOM 1127 O O . GLY A 1 150 ? 8.223 2.554 13.197 1.00 97.06 150 GLY A O 1
ATOM 1128 N N . PRO A 1 151 ? 10.045 3.307 14.280 1.00 98.00 151 PRO A N 1
ATOM 1129 C CA . PRO A 1 151 ? 10.931 2.206 13.913 1.00 98.00 151 PRO A CA 1
ATOM 1130 C C . PRO A 1 151 ? 10.565 0.865 14.560 1.00 98.00 151 PRO A C 1
ATOM 1132 O O . PRO A 1 151 ? 11.127 -0.160 14.194 1.00 98.00 151 PRO A O 1
ATOM 1135 N N . CYS A 1 152 ? 9.653 0.848 15.537 1.00 96.50 152 CYS A N 1
ATOM 1136 C CA . CYS A 1 152 ? 9.365 -0.344 16.341 1.00 96.50 152 CYS A CA 1
ATOM 1137 C C . CYS A 1 152 ? 8.306 -1.266 15.727 1.00 96.50 152 CYS A C 1
ATOM 1139 O O . CYS A 1 152 ? 8.110 -2.381 16.209 1.00 96.50 152 CYS A O 1
ATOM 1141 N N . VAL A 1 153 ? 7.576 -0.809 14.707 1.00 96.06 153 VAL A N 1
ATOM 1142 C CA . VAL A 1 153 ? 6.598 -1.662 14.024 1.00 96.06 153 VAL A CA 1
ATOM 1143 C C . VAL A 1 153 ? 7.313 -2.634 13.090 1.00 96.06 153 VAL A C 1
ATOM 1145 O O . VAL A 1 153 ? 8.332 -2.284 12.500 1.00 96.06 153 VAL A O 1
ATOM 1148 N N . SER A 1 154 ? 6.776 -3.847 12.931 1.00 97.19 154 SER A N 1
ATOM 1149 C CA . SER A 1 154 ? 7.458 -4.958 12.251 1.00 97.19 154 SER A CA 1
ATOM 1150 C C . SER A 1 154 ? 8.034 -4.585 10.883 1.00 97.19 154 SER A C 1
ATOM 1152 O O . SER A 1 154 ? 9.196 -4.871 10.623 1.00 97.19 154 SER A O 1
ATOM 1154 N N . GLY A 1 155 ? 7.268 -3.897 10.032 1.00 97.94 155 GLY A N 1
ATOM 1155 C CA . GLY A 1 155 ? 7.753 -3.503 8.708 1.00 97.94 155 GLY A CA 1
ATOM 1156 C C . GLY A 1 155 ? 8.901 -2.485 8.737 1.00 97.94 155 GLY A C 1
ATOM 1157 O O . GLY A 1 155 ? 9.887 -2.643 8.016 1.00 97.94 155 GLY A O 1
ATOM 1158 N N . ALA A 1 156 ? 8.812 -1.466 9.598 1.00 98.50 156 ALA A N 1
ATOM 1159 C CA . ALA A 1 156 ? 9.869 -0.466 9.752 1.00 98.50 156 ALA A CA 1
ATOM 1160 C C . ALA A 1 156 ? 11.137 -1.094 10.349 1.00 98.50 156 ALA A C 1
ATOM 1162 O O . ALA A 1 156 ? 12.218 -0.944 9.783 1.00 98.50 156 ALA A O 1
ATOM 1163 N N . LEU A 1 157 ? 10.991 -1.873 11.426 1.00 98.56 157 LEU A N 1
ATOM 1164 C CA . LEU A 1 157 ? 12.101 -2.551 12.091 1.00 98.56 157 LEU A CA 1
ATOM 1165 C C . LEU A 1 157 ? 12.849 -3.484 11.134 1.00 98.56 157 LEU A C 1
ATOM 1167 O O . LEU A 1 157 ? 14.075 -3.438 11.065 1.00 98.56 157 LEU A O 1
ATOM 1171 N N . THR A 1 158 ? 12.130 -4.297 10.358 1.00 98.56 158 THR A N 1
ATOM 1172 C CA . THR A 1 158 ? 12.752 -5.199 9.380 1.00 98.56 158 THR A CA 1
ATOM 1173 C C . THR A 1 158 ? 13.472 -4.426 8.274 1.00 98.56 158 THR A C 1
ATOM 1175 O O . THR A 1 158 ? 14.592 -4.788 7.913 1.00 98.56 158 THR A O 1
ATOM 1178 N N . THR A 1 159 ? 12.893 -3.321 7.787 1.00 98.81 159 THR A N 1
ATOM 1179 C CA . THR A 1 159 ? 13.556 -2.441 6.804 1.00 98.81 159 THR A CA 1
ATOM 1180 C C . THR A 1 159 ? 14.859 -1.862 7.362 1.00 98.81 159 THR A C 1
ATOM 1182 O O . THR A 1 159 ? 15.879 -1.849 6.675 1.00 98.81 159 THR A O 1
ATOM 1185 N N . ILE A 1 160 ? 14.845 -1.424 8.625 1.00 98.81 160 ILE A N 1
ATOM 1186 C CA . ILE A 1 160 ? 16.014 -0.890 9.338 1.00 98.81 160 ILE A CA 1
ATOM 1187 C C . ILE A 1 160 ? 17.090 -1.966 9.496 1.00 98.81 160 ILE A C 1
ATOM 1189 O O . ILE A 1 160 ? 18.244 -1.721 9.156 1.00 98.81 160 ILE A O 1
ATOM 1193 N N . ILE A 1 161 ? 16.725 -3.170 9.949 1.00 98.69 161 ILE A N 1
ATOM 1194 C CA . ILE A 1 161 ? 17.661 -4.297 10.088 1.00 98.69 161 ILE A CA 1
ATOM 1195 C 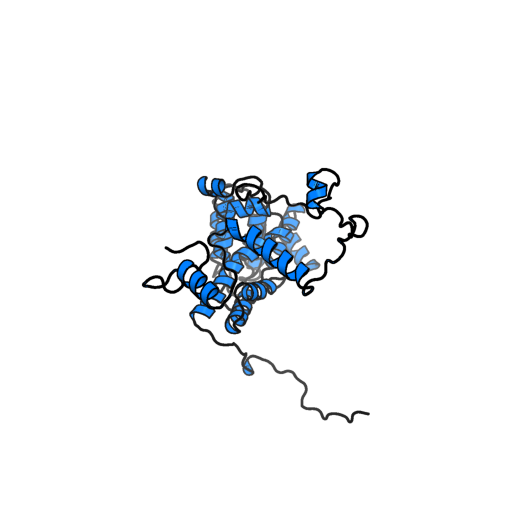C . ILE A 1 161 ? 18.320 -4.611 8.740 1.00 98.69 161 ILE A C 1
ATOM 1197 O O . ILE A 1 161 ? 19.541 -4.757 8.678 1.00 98.69 161 ILE A O 1
ATOM 1201 N N . ALA A 1 162 ? 17.537 -4.657 7.659 1.00 98.62 162 ALA A N 1
ATOM 1202 C CA . ALA A 1 162 ? 18.055 -4.879 6.314 1.00 98.62 162 ALA A CA 1
ATOM 1203 C C . ALA A 1 162 ? 19.019 -3.760 5.876 1.00 98.62 162 ALA A C 1
ATOM 1205 O O . ALA A 1 162 ? 20.114 -4.043 5.387 1.00 98.62 162 ALA A O 1
ATOM 1206 N N . ALA A 1 163 ? 18.658 -2.494 6.106 1.00 98.62 163 ALA A N 1
ATOM 1207 C CA . ALA A 1 163 ? 19.514 -1.348 5.800 1.00 98.62 163 ALA A CA 1
ATOM 1208 C C . ALA A 1 163 ? 20.862 -1.420 6.544 1.00 98.62 163 ALA A C 1
ATOM 1210 O O . ALA A 1 163 ? 21.918 -1.264 5.924 1.00 98.62 163 ALA A O 1
ATOM 1211 N N . CYS A 1 164 ? 20.825 -1.726 7.845 1.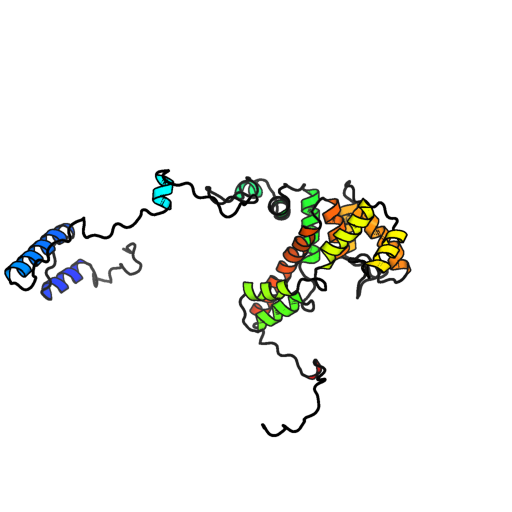00 98.62 164 CYS A N 1
ATOM 1212 C CA . CYS A 1 164 ? 21.992 -1.905 8.713 1.00 98.62 164 CYS A CA 1
ATOM 1213 C C . CYS A 1 164 ? 22.861 -3.111 8.324 1.00 98.62 164 CYS A C 1
ATOM 1215 O O . CYS A 1 164 ? 24.065 -3.112 8.572 1.00 98.62 164 CYS A O 1
ATOM 1217 N N . ALA A 1 165 ? 22.278 -4.129 7.686 1.00 98.50 165 ALA A N 1
ATOM 1218 C CA . ALA A 1 165 ? 23.004 -5.256 7.102 1.00 98.50 165 ALA A CA 1
ATOM 1219 C C . ALA A 1 165 ? 23.633 -4.936 5.729 1.00 98.50 165 ALA A C 1
ATOM 1221 O O . ALA A 1 165 ? 24.251 -5.804 5.118 1.00 98.50 165 ALA A O 1
ATOM 1222 N N . GLY A 1 166 ? 23.484 -3.705 5.228 1.00 98.00 166 GLY A N 1
ATOM 1223 C CA . GLY A 1 166 ? 24.043 -3.273 3.948 1.00 98.00 166 GLY A CA 1
ATOM 1224 C C . GLY A 1 166 ? 23.156 -3.556 2.732 1.00 98.00 166 GLY A C 1
ATOM 1225 O O . GLY A 1 166 ? 23.562 -3.230 1.619 1.00 98.00 166 GLY A O 1
ATOM 1226 N N . ILE A 1 167 ? 21.943 -4.085 2.922 1.00 98.50 167 ILE A N 1
ATOM 1227 C CA . ILE A 1 167 ? 21.021 -4.454 1.838 1.00 98.50 167 ILE A CA 1
ATOM 1228 C C . ILE A 1 167 ? 20.541 -3.204 1.073 1.00 98.50 167 ILE A C 1
ATOM 1230 O O . ILE A 1 167 ? 20.334 -2.128 1.651 1.00 98.50 167 ILE A O 1
ATOM 1234 N N . GLY A 1 168 ? 20.384 -3.339 -0.249 1.00 98.31 168 GLY A N 1
ATOM 1235 C CA . GLY A 1 168 ? 19.907 -2.275 -1.138 1.00 98.31 168 GLY A CA 1
ATOM 1236 C C . GLY A 1 168 ? 18.462 -1.845 -0.850 1.00 98.31 168 GLY A C 1
ATOM 1237 O O . GLY A 1 168 ? 17.693 -2.589 -0.246 1.00 98.31 168 GLY A O 1
ATOM 1238 N N . LEU A 1 169 ? 18.088 -0.639 -1.296 1.00 98.44 169 LEU A N 1
ATOM 1239 C CA . LEU A 1 169 ? 16.803 -0.004 -0.965 1.00 98.44 169 LEU A CA 1
ATOM 1240 C C . LEU A 1 169 ? 15.591 -0.882 -1.300 1.00 98.44 169 LEU A C 1
ATOM 1242 O O . LEU A 1 169 ? 14.760 -1.127 -0.431 1.00 98.44 169 LEU A O 1
ATOM 1246 N N . SER A 1 170 ? 15.500 -1.380 -2.536 1.00 98.31 170 SER A N 1
ATOM 1247 C CA . SER A 1 170 ? 14.348 -2.173 -2.990 1.00 98.31 170 SER A CA 1
ATOM 1248 C C . SER A 1 170 ? 14.162 -3.446 -2.163 1.00 98.31 170 SER A C 1
ATOM 1250 O O . SER A 1 170 ? 13.057 -3.741 -1.721 1.00 98.31 170 SER A O 1
ATOM 1252 N N . GLN A 1 171 ? 15.250 -4.166 -1.891 1.00 98.62 171 GLN A N 1
ATOM 1253 C CA . GLN A 1 171 ? 15.235 -5.393 -1.095 1.00 98.62 171 GLN A CA 1
ATOM 1254 C C . GLN A 1 171 ? 14.907 -5.121 0.378 1.00 98.62 171 GLN A C 1
ATOM 1256 O O . GLN A 1 171 ? 14.164 -5.883 0.991 1.00 98.62 171 GLN A O 1
ATOM 1261 N N . ALA A 1 172 ? 15.427 -4.034 0.951 1.00 98.56 172 ALA A N 1
ATOM 1262 C CA . ALA A 1 172 ? 15.141 -3.666 2.333 1.00 98.56 172 ALA A CA 1
ATOM 1263 C C . ALA A 1 172 ? 13.675 -3.254 2.527 1.00 98.56 172 ALA A C 1
ATOM 1265 O O . ALA A 1 172 ? 13.036 -3.699 3.479 1.00 98.56 172 ALA A O 1
ATOM 1266 N N . VAL A 1 173 ? 13.125 -2.459 1.604 1.00 98.56 173 VAL A N 1
ATOM 1267 C CA . VAL A 1 173 ? 11.700 -2.096 1.602 1.00 98.56 173 VAL A CA 1
ATOM 1268 C C . VAL A 1 173 ? 10.836 -3.338 1.392 1.00 98.56 173 VAL A C 1
ATOM 1270 O O . VAL A 1 173 ? 9.885 -3.536 2.140 1.00 98.56 173 VAL A O 1
ATOM 1273 N N . ALA A 1 174 ? 11.198 -4.229 0.461 1.00 98.50 174 ALA A N 1
ATOM 1274 C CA . ALA A 1 174 ? 10.496 -5.497 0.266 1.00 98.50 174 ALA A CA 1
ATOM 1275 C C . ALA A 1 174 ? 10.489 -6.356 1.543 1.00 98.50 174 ALA A C 1
ATOM 1277 O O . ALA A 1 174 ? 9.448 -6.900 1.908 1.00 98.50 174 ALA A O 1
ATOM 1278 N N . ALA A 1 175 ? 11.608 -6.426 2.273 1.00 98.25 175 ALA A N 1
ATOM 1279 C CA . ALA A 1 175 ? 11.675 -7.124 3.556 1.00 98.25 175 ALA A CA 1
ATOM 1280 C C . ALA A 1 175 ? 10.707 -6.520 4.591 1.00 98.25 175 ALA A C 1
ATOM 1282 O O . ALA A 1 175 ? 10.035 -7.257 5.310 1.00 98.25 175 ALA A O 1
ATOM 1283 N N . GLY A 1 176 ? 10.583 -5.191 4.637 1.00 98.12 176 GLY A N 1
ATOM 1284 C CA . GLY A 1 176 ? 9.566 -4.514 5.440 1.00 98.12 176 GLY A CA 1
ATOM 1285 C C . GLY A 1 176 ? 8.134 -4.810 4.993 1.00 98.12 176 GLY A C 1
ATOM 1286 O O . GLY A 1 176 ? 7.270 -5.064 5.833 1.00 98.12 176 GLY A O 1
ATOM 1287 N N . MET A 1 177 ? 7.879 -4.808 3.683 1.00 97.50 177 MET A N 1
ATOM 1288 C CA . MET A 1 177 ? 6.561 -5.072 3.098 1.00 97.50 177 MET A CA 1
ATOM 1289 C C . MET A 1 177 ? 6.084 -6.505 3.347 1.00 97.50 177 MET A C 1
ATOM 1291 O O . MET A 1 177 ? 4.910 -6.694 3.642 1.00 97.50 177 MET A O 1
ATOM 1295 N N . ILE A 1 178 ? 6.974 -7.503 3.309 1.00 97.06 178 ILE A N 1
ATOM 1296 C CA . ILE A 1 178 ? 6.643 -8.911 3.611 1.00 97.06 178 ILE A CA 1
ATOM 1297 C C . ILE A 1 178 ? 6.093 -9.076 5.037 1.00 97.06 178 ILE A C 1
ATOM 1299 O O . ILE A 1 178 ? 5.335 -10.004 5.309 1.00 97.06 178 ILE A O 1
ATOM 1303 N N . MET A 1 179 ? 6.428 -8.163 5.956 1.00 96.81 179 MET A N 1
ATOM 1304 C CA . MET A 1 179 ? 5.875 -8.189 7.311 1.00 96.81 179 MET A CA 1
ATOM 1305 C C . MET A 1 179 ? 4.401 -7.767 7.365 1.00 96.81 179 MET A C 1
ATOM 1307 O O . MET A 1 179 ? 3.761 -7.994 8.394 1.00 96.81 179 MET A O 1
ATOM 1311 N N . ILE A 1 180 ? 3.867 -7.130 6.315 1.00 94.06 180 ILE A N 1
ATOM 1312 C CA . ILE A 1 180 ? 2.462 -6.716 6.234 1.00 94.06 180 ILE A CA 1
ATOM 1313 C C . ILE A 1 180 ? 1.597 -7.961 6.014 1.00 94.06 180 ILE A C 1
ATOM 1315 O O . ILE A 1 180 ? 1.692 -8.643 5.000 1.00 94.06 180 ILE A O 1
ATOM 1319 N N . GLY A 1 181 ? 0.735 -8.250 6.982 1.00 88.75 181 GLY A N 1
ATOM 1320 C CA . GLY A 1 181 ? -0.114 -9.435 7.020 1.00 88.75 181 GLY A CA 1
ATOM 1321 C C . GLY A 1 181 ? -1.159 -9.343 8.138 1.00 88.75 181 GLY A C 1
ATOM 1322 O O . GLY A 1 181 ? -1.396 -8.258 8.673 1.00 88.75 181 GLY A O 1
ATOM 1323 N N . PRO A 1 182 ? -1.770 -10.460 8.569 1.00 87.25 182 PRO A N 1
ATOM 1324 C CA . PRO A 1 182 ? -2.947 -10.440 9.450 1.00 87.25 182 PRO A CA 1
ATOM 1325 C C . PRO A 1 182 ? -2.712 -9.765 10.812 1.00 87.25 182 PRO A C 1
ATOM 1327 O O . PRO A 1 182 ? -3.650 -9.315 11.457 1.00 87.25 182 PRO A O 1
ATOM 1330 N N . ARG A 1 183 ? -1.456 -9.682 11.273 1.00 87.12 183 ARG A N 1
ATOM 1331 C CA . ARG A 1 183 ? -1.091 -9.059 12.560 1.00 87.12 183 ARG A CA 1
ATOM 1332 C C . ARG A 1 183 ? -0.451 -7.674 12.432 1.00 87.12 183 ARG A C 1
ATOM 1334 O O . ARG A 1 183 ? -0.261 -7.010 13.447 1.00 87.12 183 ARG A O 1
ATOM 1341 N N . PHE A 1 184 ? -0.098 -7.250 11.221 1.00 89.88 184 PHE A N 1
ATOM 1342 C CA . PHE A 1 184 ? 0.519 -5.953 10.948 1.00 89.88 184 PHE A CA 1
ATOM 1343 C C . PHE A 1 184 ? -0.010 -5.418 9.617 1.00 89.88 184 PHE A C 1
ATOM 1345 O O . PHE A 1 184 ? 0.314 -5.953 8.566 1.00 89.88 184 PHE A O 1
ATOM 1352 N N . GLY A 1 185 ? -0.847 -4.382 9.660 1.00 84.56 185 GLY A N 1
ATOM 1353 C CA . GLY A 1 185 ? -1.451 -3.779 8.468 1.00 84.56 185 GLY A CA 1
ATOM 1354 C C . GLY A 1 185 ? -2.700 -4.478 7.929 1.00 84.56 185 GLY A C 1
ATOM 1355 O O . GLY A 1 185 ? -3.543 -3.815 7.348 1.00 84.56 185 GLY A O 1
ATOM 1356 N N . GLY A 1 186 ? -2.903 -5.775 8.189 1.00 86.44 186 GLY A N 1
ATOM 1357 C CA . GLY A 1 186 ? -4.070 -6.515 7.681 1.00 86.44 186 GLY A CA 1
ATOM 1358 C C . GLY A 1 186 ? -5.438 -6.069 8.219 1.00 86.44 186 GLY A C 1
ATOM 1359 O O . GLY A 1 186 ? -6.464 -6.463 7.670 1.00 86.44 186 GLY A O 1
ATOM 1360 N N . ALA A 1 187 ? -5.479 -5.229 9.258 1.00 93.06 187 ALA A N 1
ATOM 1361 C CA . ALA A 1 187 ? -6.728 -4.807 9.888 1.00 93.06 187 ALA A CA 1
ATOM 1362 C C . ALA A 1 187 ? -7.626 -3.953 8.975 1.00 93.06 187 ALA A C 1
ATOM 1364 O O . ALA A 1 187 ? -8.832 -3.931 9.202 1.00 93.06 187 ALA A O 1
ATOM 1365 N N . VAL A 1 188 ? -7.074 -3.280 7.955 1.00 96.25 188 VAL A N 1
ATOM 1366 C CA . VAL A 1 188 ? -7.849 -2.391 7.069 1.00 96.25 188 VAL A CA 1
ATOM 1367 C C . VAL A 1 188 ? -8.873 -3.186 6.251 1.00 96.25 188 VAL A C 1
ATOM 1369 O O . VAL A 1 188 ? -10.074 -2.956 6.377 1.00 96.25 188 VAL A O 1
ATOM 1372 N N . THR A 1 189 ? -8.435 -4.164 5.452 1.00 95.94 189 THR A N 1
ATOM 1373 C CA . THR A 1 189 ? -9.353 -4.995 4.650 1.00 95.94 189 THR A CA 1
ATOM 1374 C C . THR A 1 189 ? -10.344 -5.760 5.523 1.00 95.94 189 THR A C 1
ATOM 1376 O O . THR A 1 189 ? -11.527 -5.811 5.192 1.00 95.94 189 THR A O 1
ATOM 1379 N N . ASP A 1 190 ? -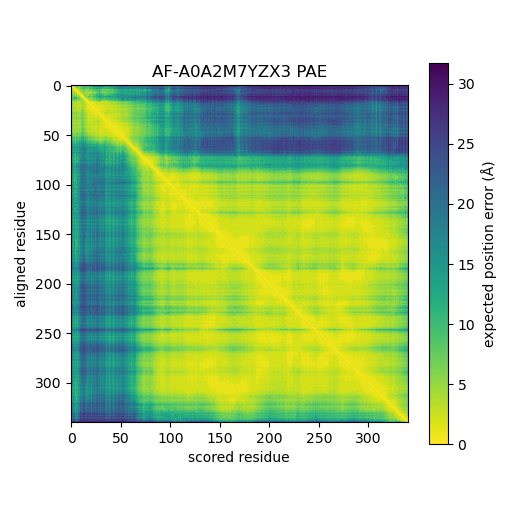9.904 -6.308 6.658 1.00 96.69 190 ASP A N 1
ATOM 1380 C CA . ASP A 1 190 ? -10.800 -7.058 7.539 1.00 96.69 190 ASP A CA 1
ATOM 1381 C C . ASP A 1 190 ? -11.858 -6.158 8.198 1.00 96.69 190 ASP A C 1
ATOM 1383 O O . ASP A 1 190 ? -13.023 -6.547 8.271 1.00 96.69 190 ASP A O 1
ATOM 1387 N N . ALA A 1 191 ? -11.497 -4.945 8.630 1.00 98.06 191 ALA A N 1
ATOM 1388 C CA . ALA A 1 191 ? -12.462 -3.987 9.169 1.00 98.06 191 ALA A CA 1
ATOM 1389 C C . ALA A 1 191 ? -13.494 -3.595 8.103 1.00 98.06 191 ALA A C 1
ATOM 1391 O O . ALA A 1 191 ? -14.697 -3.672 8.351 1.00 98.06 191 ALA A O 1
ATOM 1392 N N . GLY A 1 192 ? -13.032 -3.268 6.891 1.00 98.19 192 GLY A N 1
ATOM 1393 C CA . GLY A 1 192 ? -13.905 -2.939 5.763 1.00 98.19 192 GLY A CA 1
ATOM 1394 C C . GLY A 1 192 ? -14.862 -4.081 5.426 1.00 98.19 192 GLY A C 1
ATOM 1395 O O . GLY A 1 192 ? -16.060 -3.851 5.276 1.00 98.19 192 GLY A O 1
ATOM 1396 N N . ARG A 1 193 ? -14.364 -5.326 5.401 1.00 98.12 193 ARG A N 1
ATOM 1397 C CA . ARG A 1 193 ? -15.170 -6.533 5.164 1.00 98.12 193 ARG A CA 1
ATOM 1398 C C . ARG A 1 193 ? -16.295 -6.676 6.184 1.00 98.12 193 ARG A C 1
ATOM 1400 O O . ARG A 1 193 ? -17.437 -6.909 5.797 1.00 98.12 193 ARG A O 1
ATOM 1407 N N . TRP A 1 194 ? -15.984 -6.551 7.472 1.00 98.44 194 TRP A N 1
ATOM 1408 C CA . TRP A 1 194 ? -16.959 -6.809 8.532 1.00 98.44 194 TRP A CA 1
ATOM 1409 C C . TRP A 1 194 ? -17.942 -5.659 8.747 1.00 98.44 194 TRP A C 1
ATOM 1411 O O . TRP A 1 194 ? -19.120 -5.923 8.980 1.00 98.44 194 TRP A O 1
ATOM 1421 N N . PHE A 1 195 ? -17.511 -4.403 8.598 1.00 98.62 195 PHE A N 1
ATOM 1422 C CA . PHE A 1 195 ? -18.438 -3.268 8.604 1.00 98.62 195 PHE A CA 1
ATOM 1423 C C . PHE A 1 195 ? -19.376 -3.315 7.397 1.00 98.62 195 PHE A C 1
ATOM 1425 O O . PHE A 1 195 ? -20.584 -3.160 7.566 1.00 98.62 195 PHE A O 1
ATOM 1432 N N . LYS A 1 196 ? -18.856 -3.622 6.200 1.00 98.56 196 LYS A N 1
ATOM 1433 C CA . LYS A 1 196 ? -19.689 -3.811 5.008 1.00 98.56 196 LYS A CA 1
ATOM 1434 C C . LYS A 1 196 ? -20.684 -4.953 5.177 1.00 98.56 196 LYS A C 1
ATOM 1436 O O . LYS A 1 196 ? -21.863 -4.777 4.895 1.00 98.56 196 LYS A O 1
ATOM 1441 N N . TYR A 1 197 ? -20.238 -6.092 5.706 1.00 98.50 197 TYR A N 1
ATOM 1442 C CA . TYR A 1 197 ? -21.120 -7.218 6.006 1.00 98.50 197 TYR A CA 1
ATOM 1443 C C . TYR A 1 197 ? -22.274 -6.817 6.935 1.00 98.50 197 TYR A C 1
ATOM 1445 O O . TYR A 1 197 ? -23.417 -7.192 6.680 1.00 98.50 197 TYR A O 1
ATOM 1453 N N . ALA A 1 198 ? -22.000 -6.045 7.990 1.00 98.50 198 ALA A N 1
ATOM 1454 C CA . ALA A 1 198 ? -23.034 -5.596 8.917 1.00 98.50 198 ALA A CA 1
ATOM 1455 C C . ALA A 1 198 ? -24.072 -4.690 8.239 1.00 98.50 198 ALA A C 1
ATOM 1457 O O . ALA A 1 198 ? -25.270 -4.906 8.418 1.00 98.50 198 ALA A O 1
ATOM 1458 N N . ILE A 1 199 ? -23.618 -3.733 7.424 1.00 98.44 199 ILE A N 1
ATOM 1459 C CA . ILE A 1 199 ? -24.487 -2.826 6.665 1.00 98.44 199 ILE A CA 1
ATOM 1460 C C . ILE A 1 199 ? -25.325 -3.588 5.632 1.00 98.44 199 ILE A C 1
ATOM 1462 O O . ILE A 1 199 ? -26.548 -3.442 5.614 1.00 98.44 199 ILE A O 1
ATOM 1466 N N . ASP A 1 200 ? -24.701 -4.446 4.822 1.00 98.31 200 ASP A N 1
ATOM 1467 C CA . ASP A 1 200 ? -25.380 -5.216 3.772 1.00 98.31 200 ASP A CA 1
ATOM 1468 C C . ASP A 1 200 ? -26.460 -6.148 4.353 1.00 98.31 200 ASP A C 1
ATOM 1470 O O . ASP A 1 200 ? -27.516 -6.340 3.749 1.00 98.31 200 ASP A O 1
ATOM 1474 N N . ASN A 1 201 ? -26.225 -6.691 5.554 1.00 98.25 201 ASN A N 1
ATOM 1475 C CA . ASN A 1 201 ? -27.160 -7.572 6.260 1.00 98.25 201 ASN A CA 1
ATOM 1476 C C . ASN A 1 201 ? -28.065 -6.836 7.261 1.00 98.25 201 ASN A C 1
ATOM 1478 O O . ASN A 1 201 ? -28.817 -7.488 7.984 1.00 98.25 201 ASN A O 1
ATOM 1482 N N . LYS A 1 202 ? -28.019 -5.497 7.305 1.00 98.00 202 LYS A N 1
ATOM 1483 C CA . LYS A 1 202 ? -28.838 -4.651 8.193 1.00 98.00 202 LYS A CA 1
ATOM 1484 C C . LYS A 1 202 ? -28.748 -5.055 9.671 1.00 98.00 202 LYS A C 1
ATOM 1486 O O . LYS A 1 202 ? -29.746 -5.020 10.390 1.00 98.00 202 LYS A O 1
ATOM 1491 N N . LEU A 1 203 ? -27.565 -5.469 10.118 1.00 98.25 203 LEU A N 1
ATOM 1492 C CA . LEU A 1 203 ? -27.354 -5.869 11.505 1.00 98.25 203 LEU A CA 1
ATOM 1493 C C . LEU A 1 203 ? -27.396 -4.646 12.422 1.00 98.25 203 LEU A C 1
ATOM 1495 O O . LEU A 1 203 ? -26.812 -3.605 12.115 1.00 98.25 203 LEU A O 1
ATOM 1499 N N . SER A 1 204 ? -28.028 -4.795 13.587 1.00 98.19 204 SER A N 1
ATOM 1500 C CA . SER A 1 204 ? -27.801 -3.860 14.686 1.00 98.19 204 SER A CA 1
ATOM 1501 C C . SER A 1 204 ? -26.354 -3.984 15.184 1.00 98.19 204 SER A C 1
ATOM 1503 O O . SER A 1 204 ? -25.686 -5.000 14.964 1.00 98.19 204 SER A O 1
ATOM 1505 N N . VAL A 1 205 ? -25.849 -2.963 15.881 1.00 98.06 205 VAL A N 1
ATOM 1506 C CA . VAL A 1 205 ? -24.499 -3.020 16.468 1.00 98.06 205 VAL A CA 1
ATOM 1507 C C . VAL A 1 205 ? -24.379 -4.183 17.460 1.00 98.06 205 VAL A C 1
ATOM 1509 O O . VAL A 1 205 ? -23.361 -4.874 17.474 1.00 98.06 205 VAL A O 1
ATOM 1512 N N . ASP A 1 206 ? -25.423 -4.453 18.247 1.00 97.75 206 ASP A N 1
ATOM 1513 C CA . ASP A 1 206 ? -25.430 -5.561 19.204 1.00 97.75 206 ASP A CA 1
ATOM 1514 C C . ASP A 1 206 ? -25.385 -6.925 18.502 1.00 97.75 206 ASP A C 1
ATOM 1516 O O . ASP A 1 206 ? -24.548 -7.764 18.853 1.00 97.75 206 ASP A O 1
ATOM 1520 N N . ASP A 1 207 ? -26.200 -7.125 17.459 1.00 98.31 207 ASP A N 1
ATOM 1521 C CA . ASP A 1 207 ? -26.190 -8.362 16.665 1.00 98.31 207 ASP A CA 1
ATOM 1522 C C . ASP A 1 207 ? -24.837 -8.577 15.982 1.00 98.31 207 ASP A C 1
ATOM 1524 O O . ASP A 1 207 ? -24.297 -9.688 15.979 1.00 98.31 207 ASP A O 1
ATOM 1528 N N . PHE A 1 208 ? -24.245 -7.504 15.453 1.00 98.56 208 PHE A N 1
ATOM 1529 C CA . PHE A 1 208 ? -22.908 -7.534 14.873 1.00 98.56 208 PHE A CA 1
ATOM 1530 C C . PHE A 1 208 ? -21.851 -7.950 15.901 1.00 98.56 208 PHE A C 1
ATOM 1532 O O . PHE A 1 208 ? -21.047 -8.843 15.633 1.00 98.56 208 PHE A O 1
ATOM 1539 N N . LEU A 1 209 ? -21.852 -7.365 17.102 1.00 97.94 209 LEU A N 1
ATOM 1540 C CA . LEU A 1 209 ? -20.893 -7.717 18.152 1.00 97.94 209 LEU A CA 1
ATOM 1541 C C . LEU A 1 209 ? -21.059 -9.167 18.631 1.00 97.94 209 LEU A C 1
ATOM 1543 O O . LEU A 1 209 ? -20.058 -9.845 18.895 1.00 97.94 209 LEU A O 1
ATOM 1547 N N . VAL A 1 210 ? -22.298 -9.664 18.721 1.00 98.00 210 VAL A N 1
ATOM 1548 C CA . VAL A 1 210 ? -22.588 -11.075 19.020 1.00 98.00 210 VAL A CA 1
ATOM 1549 C C . VAL A 1 210 ? -22.041 -11.979 17.916 1.00 98.00 210 VAL A C 1
ATOM 1551 O O . VAL A 1 210 ? -21.347 -12.958 18.213 1.00 98.00 210 VAL A O 1
ATOM 1554 N N . TYR A 1 211 ? -22.290 -11.633 16.651 1.00 98.19 211 TYR A N 1
ATOM 1555 C CA . TYR A 1 211 ? -21.775 -12.365 15.499 1.00 98.19 211 TYR A CA 1
ATOM 1556 C C . TYR A 1 211 ? -20.242 -12.407 15.493 1.00 98.19 211 TYR A C 1
ATOM 1558 O O . TYR A 1 211 ? -19.660 -13.486 15.360 1.00 98.19 211 TYR A O 1
ATOM 1566 N N . MET A 1 212 ? -19.584 -11.263 15.694 1.00 98.06 212 MET A N 1
ATOM 1567 C CA . MET A 1 212 ? -18.124 -11.162 15.716 1.00 98.06 212 MET A CA 1
ATOM 1568 C C . MET A 1 212 ? -17.532 -12.024 16.824 1.00 98.06 212 MET A C 1
ATOM 1570 O O . MET A 1 212 ? -16.660 -12.846 16.555 1.00 98.06 212 MET A O 1
ATOM 1574 N N . LYS A 1 213 ? -18.065 -11.936 18.049 1.00 96.44 213 LYS A N 1
ATOM 1575 C CA . LYS A 1 213 ? -17.601 -12.754 19.179 1.00 96.44 213 LYS A CA 1
ATOM 1576 C C . LYS A 1 213 ? -17.728 -14.257 18.911 1.00 96.44 213 LYS A C 1
ATOM 1578 O O . LYS A 1 213 ? -16.871 -15.016 19.354 1.00 96.44 213 LYS A O 1
ATOM 1583 N N . LYS A 1 214 ? -18.794 -14.684 18.226 1.00 97.75 214 LYS A N 1
ATOM 1584 C CA . LYS A 1 214 ? -19.067 -16.099 17.948 1.00 97.75 214 LYS A CA 1
ATOM 1585 C C . LYS A 1 214 ? -18.222 -16.657 16.800 1.00 97.75 214 LYS A C 1
ATOM 1587 O O . LYS A 1 214 ? -17.789 -17.800 16.894 1.00 97.75 214 LYS A O 1
ATOM 1592 N N . ASN A 1 215 ? -18.017 -15.884 15.734 1.00 97.44 215 ASN A N 1
ATOM 1593 C CA . ASN A 1 215 ? -17.516 -16.418 14.461 1.00 97.44 215 ASN A CA 1
ATOM 1594 C C . ASN A 1 215 ? -16.125 -15.912 14.058 1.00 97.44 215 ASN A C 1
ATOM 1596 O O . ASN A 1 215 ? -15.488 -16.533 13.214 1.00 97.44 215 ASN A O 1
ATOM 1600 N N . VAL A 1 216 ? -15.656 -14.792 14.618 1.00 94.94 216 VAL A N 1
ATOM 1601 C CA . VAL A 1 216 ? -14.447 -14.102 14.128 1.00 94.94 216 VAL A CA 1
ATOM 1602 C C . VAL A 1 216 ? -13.449 -13.812 15.250 1.00 94.94 216 VAL A C 1
ATOM 1604 O O . VAL A 1 216 ? -12.266 -14.114 15.124 1.00 94.94 216 VAL A O 1
ATOM 1607 N N . GLY A 1 217 ? -13.915 -13.247 16.364 1.00 94.44 217 GLY A N 1
ATOM 1608 C CA . GLY A 1 217 ? -13.095 -12.778 17.476 1.00 94.44 217 GLY A CA 1
ATOM 1609 C C . GLY A 1 217 ? -13.225 -11.265 17.698 1.00 94.44 217 GLY A C 1
ATOM 1610 O O . GLY A 1 217 ? -14.307 -10.705 17.500 1.00 94.44 217 GLY A O 1
ATOM 1611 N N . PRO A 1 218 ? -12.155 -10.589 18.163 1.00 94.25 218 PRO A N 1
ATOM 1612 C CA . PRO A 1 218 ? -12.138 -9.135 18.311 1.00 94.25 218 PRO A CA 1
ATOM 1613 C C . PRO A 1 218 ? -12.458 -8.427 16.993 1.00 94.25 218 PRO A C 1
ATOM 1615 O O . PRO A 1 218 ? -11.995 -8.857 15.939 1.00 94.25 218 PRO A O 1
ATOM 1618 N N . VAL A 1 219 ?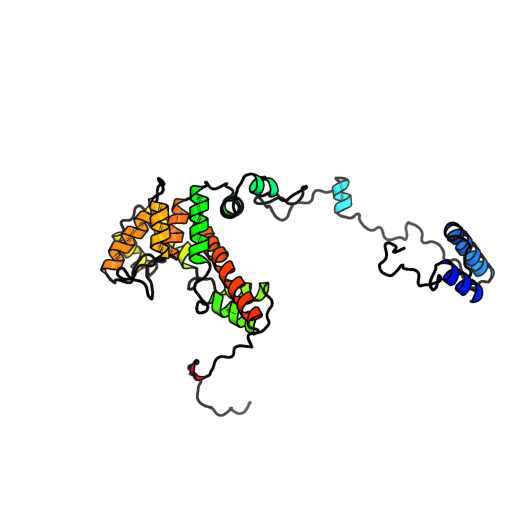 -13.215 -7.329 17.058 1.00 96.94 219 VAL A N 1
ATOM 1619 C CA . VAL A 1 219 ? -13.592 -6.551 15.871 1.00 96.94 219 VAL A CA 1
ATOM 1620 C C . VAL A 1 219 ? -12.345 -5.893 15.263 1.00 96.94 219 VAL A C 1
ATOM 1622 O O . VAL A 1 219 ? -11.727 -5.060 15.934 1.00 96.94 219 VAL A O 1
ATOM 1625 N N . PRO A 1 220 ? -11.954 -6.225 14.018 1.00 96.62 220 PRO A N 1
ATOM 1626 C CA . PRO A 1 220 ? -10.853 -5.548 13.341 1.00 96.62 220 PRO A CA 1
ATOM 1627 C C . PRO A 1 220 ? -11.140 -4.050 13.218 1.00 96.62 220 PRO A C 1
ATOM 1629 O O . PRO A 1 220 ? -12.272 -3.644 12.974 1.00 96.62 220 PRO A O 1
ATOM 1632 N N . GLY A 1 221 ? -10.123 -3.217 13.426 1.00 96.38 221 GLY A N 1
ATOM 1633 C CA . GLY A 1 221 ? -10.296 -1.762 13.447 1.00 96.38 221 GLY A CA 1
ATOM 1634 C C . GLY A 1 221 ? -10.777 -1.182 14.786 1.00 96.38 221 GLY A C 1
ATOM 1635 O O . GLY A 1 221 ? -10.766 0.036 14.942 1.00 96.38 221 GLY A O 1
ATOM 1636 N N . ILE A 1 222 ? -11.125 -2.017 15.775 1.00 97.69 222 ILE A N 1
ATOM 1637 C CA . ILE A 1 222 ? -11.448 -1.583 17.141 1.00 97.69 222 ILE A CA 1
ATOM 1638 C C . ILE A 1 222 ? -10.326 -1.970 18.104 1.00 97.69 222 ILE A C 1
ATOM 1640 O O . ILE A 1 222 ? -9.858 -3.108 18.147 1.00 97.69 222 ILE A O 1
ATOM 1644 N N . GLY A 1 223 ? -9.928 -1.013 18.936 1.00 95.44 223 GLY A N 1
ATOM 1645 C CA . GLY A 1 223 ? -8.938 -1.188 19.983 1.00 95.44 223 GLY A CA 1
ATOM 1646 C C . GLY A 1 223 ? -7.613 -0.504 19.689 1.00 95.44 223 GLY A C 1
ATOM 1647 O O . GLY A 1 223 ? -7.121 -0.465 18.558 1.00 95.44 223 GLY A O 1
ATOM 1648 N N . HIS A 1 224 ? -7.000 0.003 20.757 1.00 93.56 224 HIS A N 1
ATOM 1649 C CA . HIS A 1 224 ? -5.688 0.625 20.710 1.00 93.56 224 HIS A CA 1
ATOM 1650 C C . HIS A 1 224 ? -4.868 0.293 21.973 1.00 93.56 224 HIS A C 1
ATOM 1652 O O . HIS A 1 224 ? -5.396 0.159 23.075 1.00 93.56 224 HIS A O 1
ATOM 1658 N N . ARG A 1 225 ? -3.539 0.163 21.833 1.00 88.38 225 ARG A N 1
ATOM 1659 C CA . ARG A 1 225 ? -2.624 -0.119 22.963 1.00 88.38 225 ARG A CA 1
ATOM 1660 C C . ARG A 1 225 ? -2.429 1.071 23.915 1.00 88.38 225 ARG A C 1
ATOM 1662 O O . ARG A 1 225 ? -2.426 0.883 25.120 1.00 88.38 225 ARG A O 1
ATOM 1669 N N . VAL A 1 226 ? -2.232 2.271 23.358 1.00 87.94 226 VAL A N 1
ATOM 1670 C CA . VAL A 1 226 ? -1.934 3.516 24.103 1.00 87.94 226 VAL A CA 1
ATOM 1671 C C . VAL A 1 226 ? -3.100 4.520 24.171 1.00 87.94 226 VAL A C 1
ATOM 1673 O O . VAL A 1 226 ? -3.253 5.213 25.171 1.00 87.94 226 VAL A O 1
ATOM 1676 N N . LYS A 1 227 ? -3.884 4.663 23.097 1.00 94.31 227 LYS A N 1
ATOM 1677 C CA . LYS A 1 227 ? -4.989 5.621 22.980 1.00 94.31 227 LYS A CA 1
ATOM 1678 C C . LYS A 1 227 ? -6.269 5.081 23.615 1.00 94.31 227 LYS A C 1
ATOM 1680 O O . LYS A 1 227 ? -6.470 3.870 23.677 1.00 94.31 227 LYS A O 1
ATOM 1685 N N . SER A 1 228 ? -7.110 6.000 24.073 1.00 95.38 228 SER A N 1
ATOM 1686 C CA . SER A 1 228 ? -8.397 5.727 24.721 1.00 95.38 228 SER A CA 1
ATOM 1687 C C . SER A 1 228 ? -9.347 6.909 24.533 1.00 95.38 228 SER A C 1
ATOM 1689 O O . SER A 1 228 ? -8.941 7.939 23.996 1.00 95.38 228 SER A O 1
ATOM 1691 N N . LEU A 1 229 ? -10.585 6.818 25.025 1.00 92.50 229 LEU A N 1
ATOM 1692 C CA . LEU A 1 229 ? -11.531 7.947 24.996 1.00 92.50 229 LEU A CA 1
ATOM 1693 C C . LEU A 1 229 ? -10.971 9.229 25.640 1.00 92.50 229 LEU A C 1
ATOM 1695 O O . LEU A 1 229 ? -11.257 10.334 25.187 1.00 92.50 229 LEU A O 1
ATOM 1699 N N . ARG A 1 230 ? -10.144 9.095 26.686 1.00 92.81 230 ARG A N 1
ATOM 1700 C CA . ARG A 1 230 ? -9.520 10.234 27.387 1.00 92.81 230 ARG A CA 1
ATOM 1701 C C . ARG A 1 230 ? -8.278 10.771 26.668 1.00 92.81 230 ARG A C 1
ATOM 1703 O O . ARG A 1 230 ? -7.888 11.912 26.887 1.00 92.81 230 ARG A O 1
ATOM 1710 N N . ASN A 1 231 ? -7.653 9.952 25.824 1.00 94.62 231 ASN A N 1
ATOM 1711 C CA . ASN A 1 231 ? -6.483 10.297 25.016 1.00 94.62 231 ASN A CA 1
ATOM 1712 C C . ASN A 1 231 ? -6.720 9.835 23.570 1.00 94.62 231 ASN A C 1
ATOM 1714 O O . ASN A 1 231 ? -6.162 8.806 23.164 1.00 94.62 231 ASN A O 1
ATOM 1718 N N . PRO A 1 232 ? -7.576 10.548 22.815 1.00 93.19 232 PRO A N 1
ATOM 1719 C CA . PRO A 1 232 ? -8.016 10.099 21.502 1.00 93.19 232 PRO A CA 1
ATOM 1720 C C . PRO A 1 232 ? -6.863 10.058 20.495 1.00 93.19 232 PRO A C 1
ATOM 1722 O O . PRO A 1 232 ? -5.897 10.832 20.572 1.00 93.19 232 PRO A O 1
ATOM 1725 N N . ASP A 1 233 ? -6.964 9.158 19.516 1.00 96.19 233 ASP A N 1
ATOM 1726 C CA . ASP A 1 233 ? -6.055 9.165 18.374 1.00 96.19 233 ASP A CA 1
ATOM 1727 C C . ASP A 1 233 ? -6.353 10.387 17.494 1.00 96.19 233 ASP A C 1
ATOM 1729 O O . ASP A 1 233 ? -7.417 10.510 16.886 1.00 96.19 233 ASP A O 1
ATOM 1733 N N . LYS A 1 234 ? -5.391 11.313 17.422 1.00 97.12 234 LYS A N 1
ATOM 1734 C CA . LYS A 1 234 ? -5.521 12.544 16.635 1.00 97.12 234 LYS A CA 1
ATOM 1735 C C . LYS A 1 234 ? -5.703 12.262 15.142 1.00 97.12 234 LYS A C 1
ATOM 1737 O O . LYS A 1 234 ? -6.333 13.067 14.469 1.00 97.12 234 LYS A O 1
ATOM 1742 N N . ARG A 1 235 ? -5.190 11.135 14.634 1.00 97.69 235 ARG A N 1
ATOM 1743 C CA . ARG A 1 235 ? -5.328 10.751 13.220 1.00 97.69 235 ARG A CA 1
ATOM 1744 C C . ARG A 1 235 ? -6.766 10.384 12.886 1.00 97.69 235 ARG A C 1
ATOM 1746 O O . ARG A 1 235 ? -7.295 10.846 11.883 1.00 97.69 235 ARG A O 1
ATOM 1753 N N . VAL A 1 236 ? -7.403 9.613 13.769 1.00 97.81 236 VAL A N 1
ATOM 1754 C CA . VAL A 1 236 ? -8.828 9.272 13.662 1.00 97.81 236 VAL A CA 1
ATOM 1755 C C . VAL A 1 236 ? -9.660 10.546 13.731 1.00 97.81 236 VAL A C 1
ATOM 1757 O O . VAL A 1 236 ? -10.459 10.797 12.837 1.00 97.81 236 VAL A O 1
ATOM 1760 N N . LYS A 1 237 ? -9.409 11.403 14.731 1.00 97.31 237 LYS A N 1
ATOM 1761 C CA . LYS A 1 237 ? -10.136 12.671 14.887 1.00 97.31 237 LYS A CA 1
ATOM 1762 C C . LYS A 1 237 ? -10.044 13.560 13.641 1.00 97.31 237 LYS A C 1
ATOM 1764 O O . LYS A 1 237 ? -11.057 14.119 13.235 1.00 97.31 237 LYS A O 1
ATOM 1769 N N . GLU A 1 238 ? -8.858 13.681 13.048 1.00 97.94 238 GLU A N 1
ATOM 1770 C CA . GLU A 1 238 ? -8.648 14.502 11.852 1.00 97.94 238 GLU A CA 1
ATOM 1771 C C . GLU A 1 238 ? -9.375 13.943 10.626 1.00 97.94 238 GLU A C 1
ATOM 1773 O O . GLU A 1 238 ? -10.056 14.683 9.917 1.00 97.94 238 GLU A O 1
ATOM 1778 N N . LEU A 1 239 ? -9.270 12.633 10.385 1.00 98.25 239 LEU A N 1
ATOM 1779 C CA . LEU A 1 239 ? -9.916 12.003 9.236 1.00 98.25 239 LEU A CA 1
ATOM 1780 C C . LEU A 1 239 ? -11.443 12.033 9.365 1.00 98.25 239 LEU A C 1
ATOM 1782 O O . LEU A 1 239 ? -12.123 12.441 8.427 1.00 98.25 239 LEU A O 1
ATOM 1786 N N . VAL A 1 240 ? -11.979 11.670 10.535 1.00 98.12 240 VAL A N 1
ATOM 1787 C CA . VAL A 1 240 ? -13.423 11.716 10.807 1.00 98.12 240 VAL A CA 1
ATOM 1788 C C . VAL A 1 240 ? -13.944 13.146 10.716 1.00 98.12 240 VAL A C 1
ATOM 1790 O O . VAL A 1 240 ? -14.959 13.375 10.067 1.00 98.12 240 VAL A O 1
ATOM 1793 N N . GLY A 1 241 ? -13.248 14.116 11.318 1.00 97.81 241 GLY A N 1
ATOM 1794 C CA . GLY A 1 241 ? -13.647 15.523 11.275 1.00 97.81 241 GLY A CA 1
ATOM 1795 C C . GLY A 1 241 ? -13.716 16.068 9.849 1.00 97.81 241 GLY A C 1
ATOM 1796 O O . GLY A 1 241 ? -14.698 16.716 9.494 1.00 97.81 241 GLY A O 1
ATOM 1797 N N . TYR A 1 242 ? -12.724 15.746 9.011 1.00 98.19 242 TYR A N 1
ATOM 1798 C CA . TYR A 1 242 ? -12.750 16.134 7.604 1.00 98.19 242 TYR A CA 1
ATOM 1799 C C . TYR A 1 242 ? -13.906 15.456 6.859 1.00 98.19 242 TYR A C 1
ATOM 1801 O O . TYR A 1 242 ? -14.740 16.144 6.277 1.00 98.19 242 TYR A O 1
ATOM 1809 N N . VAL A 1 243 ? -14.017 14.127 6.933 1.00 98.12 243 VAL A N 1
ATOM 1810 C CA . VAL A 1 243 ? -15.053 13.360 6.222 1.00 98.12 243 VAL A CA 1
ATOM 1811 C C . VAL A 1 243 ? -16.465 13.794 6.627 1.00 98.12 243 VAL A C 1
ATOM 1813 O O . VAL A 1 243 ? -17.312 13.971 5.762 1.00 98.12 243 VAL A O 1
ATOM 1816 N N . LYS A 1 244 ? -16.717 14.048 7.915 1.00 97.44 244 LYS A N 1
ATOM 1817 C CA . LYS A 1 244 ? -18.021 14.532 8.401 1.00 97.44 244 LYS A CA 1
ATOM 1818 C C . LYS A 1 244 ? -18.324 15.984 8.045 1.00 97.44 244 LYS A C 1
ATOM 1820 O O . LYS A 1 244 ? -19.482 16.381 8.111 1.00 97.44 244 LYS A O 1
ATOM 1825 N N . SER A 1 245 ? -17.319 16.772 7.667 1.00 97.25 245 SER A N 1
ATOM 1826 C CA . SER A 1 245 ? -17.549 18.114 7.122 1.00 97.25 245 SER A CA 1
ATOM 1827 C C . SER A 1 245 ? -17.961 18.088 5.646 1.00 97.25 245 SER A C 1
ATOM 1829 O O . SER A 1 245 ? -18.449 19.090 5.127 1.00 97.25 245 SER A O 1
ATOM 1831 N N . LEU A 1 246 ? -17.797 16.945 4.973 1.00 95.50 246 LEU A N 1
ATOM 1832 C CA . LEU A 1 246 ? -18.260 16.730 3.608 1.00 95.50 246 LEU A CA 1
ATOM 1833 C C . LEU A 1 246 ? -19.732 16.299 3.608 1.00 95.50 246 LEU A C 1
ATOM 1835 O O . LEU A 1 246 ? -20.160 15.486 4.423 1.00 95.50 246 LEU A O 1
ATOM 1839 N N . SER A 1 247 ? -20.512 16.791 2.647 1.00 91.44 247 SER A N 1
ATOM 1840 C CA . SER A 1 247 ? -21.910 16.385 2.438 1.00 91.44 247 SER A CA 1
ATOM 1841 C C . SER A 1 247 ? -22.023 15.059 1.668 1.00 91.44 247 SER A C 1
ATOM 1843 O O . SER A 1 247 ? -22.739 14.981 0.673 1.00 91.44 247 SER A O 1
ATOM 1845 N N . ILE A 1 248 ? -21.291 14.028 2.101 1.00 94.56 248 ILE A N 1
ATOM 1846 C CA . ILE A 1 248 ? -21.305 12.683 1.501 1.00 94.56 248 ILE A CA 1
ATOM 1847 C C . ILE A 1 248 ? -21.919 11.659 2.462 1.00 94.56 248 ILE A C 1
ATOM 1849 O O . ILE A 1 248 ? -21.809 11.782 3.684 1.00 94.56 248 ILE A O 1
ATOM 1853 N N . ALA A 1 249 ? -22.572 10.635 1.911 1.00 96.44 249 ALA A N 1
ATOM 1854 C CA . ALA A 1 249 ? -23.103 9.532 2.705 1.00 96.44 249 ALA A CA 1
ATOM 1855 C C . ALA A 1 249 ? -21.949 8.696 3.271 1.00 96.44 249 ALA A C 1
ATOM 1857 O O . ALA A 1 249 ? -21.025 8.346 2.543 1.00 96.44 249 ALA A O 1
ATOM 1858 N N . THR A 1 250 ? -22.002 8.388 4.568 1.00 98.12 250 THR A N 1
ATOM 1859 C CA . THR A 1 250 ? -20.930 7.655 5.264 1.00 98.12 250 THR A CA 1
ATOM 1860 C C . THR A 1 250 ? -21.460 6.517 6.148 1.00 98.12 250 THR A C 1
ATOM 1862 O O . THR A 1 250 ? -21.148 6.466 7.341 1.00 98.12 250 THR A O 1
ATOM 1865 N N . PRO A 1 251 ? -22.304 5.613 5.604 1.00 98.44 251 PRO A N 1
ATOM 1866 C CA . PRO A 1 251 ? -22.978 4.578 6.390 1.00 98.44 251 PRO A CA 1
ATOM 1867 C C . PRO A 1 251 ? -22.016 3.640 7.130 1.00 98.44 251 PRO A C 1
ATOM 1869 O O . PRO A 1 251 ? -22.303 3.249 8.261 1.00 98.44 251 PRO A O 1
ATOM 1872 N N . HIS A 1 252 ? -20.872 3.288 6.537 1.00 98.75 252 HIS A N 1
ATOM 1873 C CA . HIS A 1 252 ? -19.909 2.394 7.176 1.00 98.75 252 HIS A CA 1
ATOM 1874 C C . HIS A 1 252 ? -19.143 3.112 8.285 1.00 98.75 252 HIS A C 1
ATOM 1876 O O . HIS A 1 252 ? -18.929 2.527 9.347 1.00 98.75 252 HIS A O 1
ATOM 1882 N N . LEU A 1 253 ? -18.754 4.375 8.078 1.00 98.69 253 LEU A N 1
ATOM 1883 C CA . LEU A 1 253 ? -18.126 5.171 9.131 1.00 98.69 253 LEU A CA 1
ATOM 1884 C C . LEU A 1 253 ? -19.096 5.435 10.286 1.00 98.69 253 LEU A C 1
ATOM 1886 O O . LEU A 1 253 ? -18.697 5.312 11.440 1.00 98.69 253 LEU A O 1
ATOM 1890 N N . ASP A 1 254 ? -20.356 5.764 9.996 1.00 98.62 254 ASP A N 1
ATOM 1891 C CA . ASP A 1 254 ? -21.396 5.932 11.018 1.00 98.62 254 ASP A CA 1
ATOM 1892 C C . ASP A 1 254 ? -21.557 4.667 11.855 1.00 98.62 254 ASP A C 1
ATOM 1894 O O . ASP A 1 254 ? -21.479 4.717 13.082 1.00 98.62 254 ASP A O 1
ATOM 1898 N N . PHE A 1 255 ? -21.677 3.514 11.199 1.00 98.75 255 PHE A N 1
ATOM 1899 C CA . PHE A 1 255 ? -21.759 2.235 11.890 1.00 98.75 255 PHE A CA 1
ATOM 1900 C C . PHE A 1 255 ? -20.514 1.943 12.737 1.00 98.75 255 PHE A C 1
ATOM 1902 O O . PHE A 1 255 ? -20.637 1.530 13.888 1.00 98.75 255 PHE A O 1
ATOM 1909 N N . ALA A 1 256 ? -19.312 2.198 12.213 1.00 98.62 256 ALA A N 1
ATOM 1910 C CA . ALA A 1 256 ? -18.065 1.999 12.949 1.00 98.62 256 ALA A CA 1
ATOM 1911 C C . ALA A 1 256 ? -17.961 2.899 14.199 1.00 98.62 256 ALA A C 1
ATOM 1913 O O . ALA A 1 256 ? -17.458 2.457 15.235 1.00 98.62 256 ALA A O 1
ATOM 1914 N N . LEU A 1 257 ? -18.465 4.136 14.131 1.00 98.31 257 LEU A N 1
ATOM 1915 C CA . LEU A 1 257 ? -18.537 5.052 15.275 1.00 98.31 257 LEU A CA 1
ATOM 1916 C C . LEU A 1 257 ? -19.577 4.597 16.313 1.00 98.31 257 LEU A C 1
ATOM 1918 O O . LEU A 1 257 ? -19.334 4.712 17.514 1.00 98.31 257 LEU A O 1
ATOM 1922 N N . GLU A 1 258 ? -20.710 4.029 15.891 1.00 98.31 258 GLU A N 1
ATOM 1923 C CA . GLU A 1 258 ? -21.667 3.416 16.825 1.00 98.31 258 GLU A CA 1
ATOM 1924 C C . GLU A 1 258 ? -21.088 2.162 17.501 1.00 98.31 258 GLU A C 1
ATOM 1926 O O . GLU A 1 258 ? -21.246 1.981 18.711 1.00 98.31 258 GLU A O 1
ATOM 1931 N N . VAL A 1 259 ? -20.345 1.330 16.759 1.00 98.38 259 VAL A N 1
ATOM 1932 C CA . VAL A 1 259 ? -19.587 0.203 17.331 1.00 98.38 259 VAL A CA 1
ATOM 1933 C C . VAL A 1 259 ? -18.629 0.704 18.414 1.00 98.38 259 VAL A C 1
ATOM 1935 O O . VAL A 1 259 ? -18.634 0.155 19.517 1.00 98.38 259 VAL A O 1
ATOM 1938 N N . GLU A 1 260 ? -17.861 1.766 18.141 1.00 98.12 260 GLU A N 1
ATOM 1939 C CA . GLU A 1 260 ? -16.964 2.389 19.122 1.00 98.12 260 GLU A CA 1
ATOM 1940 C C . GLU A 1 260 ? -17.702 2.815 20.396 1.00 98.12 260 GLU A C 1
ATOM 1942 O O . GLU A 1 260 ? -17.222 2.520 21.492 1.00 98.12 260 GLU A O 1
ATOM 1947 N N . LYS A 1 261 ? -18.863 3.476 20.288 1.00 97.00 261 LYS A N 1
ATOM 1948 C CA . LYS A 1 261 ? -19.629 3.920 21.468 1.00 97.00 261 LYS A CA 1
ATOM 1949 C C . LYS A 1 261 ? -19.934 2.756 22.412 1.00 97.00 261 LYS A C 1
ATOM 1951 O O . LYS A 1 261 ? -19.754 2.884 23.624 1.00 97.00 261 LYS A O 1
ATOM 1956 N N . ILE A 1 262 ? -20.344 1.608 21.867 1.00 96.88 262 ILE A N 1
ATOM 1957 C CA . ILE A 1 262 ? -20.675 0.417 22.661 1.00 96.88 262 ILE A CA 1
ATOM 1958 C C . ILE A 1 262 ? -19.412 -0.271 23.196 1.00 96.88 262 ILE A C 1
ATOM 1960 O O . ILE A 1 262 ? -19.379 -0.710 24.350 1.00 96.88 262 ILE A O 1
ATOM 1964 N N . THR A 1 263 ? -18.353 -0.392 22.393 1.00 96.56 263 THR A N 1
ATOM 1965 C CA . THR A 1 263 ? -17.132 -1.091 22.820 1.00 96.56 263 THR A CA 1
ATOM 1966 C C . THR A 1 263 ? -16.327 -0.285 23.831 1.00 96.56 263 THR A C 1
ATOM 1968 O O . THR A 1 263 ? -15.837 -0.853 24.811 1.00 96.56 263 THR A O 1
ATOM 1971 N N . ALA A 1 264 ? -16.242 1.031 23.655 1.00 95.06 264 ALA A N 1
ATOM 1972 C CA . ALA A 1 264 ? -15.503 1.917 24.543 1.00 95.06 264 ALA A CA 1
ATOM 1973 C C . ALA A 1 264 ? -16.172 2.063 25.922 1.00 95.06 264 ALA A C 1
ATOM 1975 O O . ALA A 1 264 ? -15.482 2.263 26.923 1.00 95.06 264 ALA A O 1
ATOM 1976 N N . ALA A 1 265 ? -17.495 1.865 26.003 1.00 94.69 265 ALA A N 1
ATOM 1977 C CA . ALA A 1 265 ? -18.215 1.750 27.272 1.00 94.69 265 ALA A CA 1
ATOM 1978 C C . ALA A 1 265 ? -17.803 0.504 28.082 1.00 94.69 265 ALA A C 1
ATOM 1980 O O . ALA A 1 265 ? -17.862 0.519 29.310 1.00 94.69 265 ALA A O 1
ATOM 1981 N N . LYS A 1 266 ? -17.350 -0.571 27.415 1.00 94.25 266 LYS A N 1
ATOM 1982 C CA . LYS A 1 266 ? -16.841 -1.784 28.084 1.00 94.25 266 LYS A CA 1
ATOM 1983 C C . LYS A 1 266 ? -15.401 -1.614 28.552 1.00 94.25 266 LYS A C 1
ATOM 1985 O O . LYS A 1 266 ? -15.037 -2.105 29.618 1.00 94.25 266 LYS A O 1
ATOM 1990 N N . LYS A 1 267 ? -14.566 -0.960 27.742 1.00 94.81 267 LYS A N 1
ATOM 1991 C CA . LYS A 1 267 ? -13.182 -0.636 28.090 1.00 94.81 267 LYS A CA 1
ATOM 1992 C C . LYS A 1 267 ? -12.721 0.578 27.295 1.00 94.81 267 LYS A C 1
ATOM 1994 O O . LYS A 1 267 ? -12.828 0.593 26.074 1.00 94.81 267 LYS A O 1
ATOM 1999 N N . ASP A 1 268 ? -12.145 1.553 27.987 1.00 93.88 268 ASP A N 1
ATOM 2000 C CA . ASP A 1 268 ? -11.843 2.886 27.453 1.00 93.88 268 ASP A CA 1
ATOM 2001 C C . ASP A 1 268 ? -10.910 2.907 26.229 1.00 93.88 268 ASP A C 1
ATOM 2003 O O . ASP A 1 268 ? -10.914 3.878 25.474 1.00 93.88 268 ASP A O 1
ATOM 2007 N N . ASN A 1 269 ? -10.106 1.860 26.039 1.00 94.75 269 ASN A N 1
ATOM 2008 C CA . ASN A 1 269 ? -9.167 1.709 24.932 1.00 94.75 269 ASN A CA 1
ATOM 2009 C C . ASN A 1 269 ? -9.726 0.910 23.739 1.00 94.75 269 ASN A C 1
ATOM 2011 O O . ASN A 1 269 ? -9.014 0.731 22.749 1.00 94.75 269 ASN A O 1
ATOM 2015 N N . LEU A 1 270 ? -10.971 0.423 23.809 1.00 97.00 270 LEU A N 1
ATOM 2016 C CA . LEU A 1 270 ? -11.687 -0.212 22.695 1.00 97.00 270 LEU A CA 1
ATOM 2017 C C . LEU A 1 270 ? -12.356 0.840 21.801 1.00 97.00 270 LEU A C 1
ATOM 2019 O O . LEU A 1 270 ? -13.565 0.813 21.583 1.00 97.00 270 LEU A O 1
ATOM 2023 N N . ILE A 1 271 ? -11.531 1.768 21.320 1.00 97.62 271 ILE A N 1
ATOM 2024 C CA . ILE A 1 271 ? -11.895 2.871 20.424 1.00 97.62 271 ILE A CA 1
ATOM 2025 C C . ILE A 1 271 ? -11.685 2.493 18.955 1.00 97.62 271 ILE A C 1
ATOM 2027 O O . ILE A 1 271 ? -10.894 1.589 18.665 1.00 97.62 271 ILE A O 1
ATOM 2031 N N . LEU A 1 272 ? -12.337 3.199 18.032 1.00 98.25 272 LEU A N 1
ATOM 2032 C CA . LEU A 1 272 ? -12.066 3.066 16.603 1.00 98.25 272 LEU A CA 1
ATOM 2033 C C . LEU A 1 272 ? -10.634 3.535 16.326 1.00 98.25 272 LEU A C 1
ATOM 2035 O O . LEU A 1 272 ? -10.225 4.627 16.724 1.00 98.25 272 LEU A O 1
ATOM 2039 N N . ASN A 1 273 ? -9.839 2.689 15.679 1.00 97.25 273 ASN A N 1
ATOM 2040 C CA . ASN A 1 273 ? -8.460 3.014 15.340 1.00 97.25 273 ASN A CA 1
ATOM 2041 C C . ASN A 1 273 ? -8.343 3.529 13.897 1.00 97.25 273 ASN A C 1
ATOM 2043 O O . ASN A 1 273 ? -9.313 3.550 13.134 1.00 97.25 273 ASN A O 1
ATOM 2047 N N . VAL A 1 274 ? -7.142 3.983 13.526 1.00 96.69 274 VAL A N 1
ATOM 2048 C CA . VAL A 1 274 ? -6.904 4.577 12.202 1.00 96.69 274 VAL A CA 1
ATOM 2049 C C . VAL A 1 274 ? -7.154 3.584 11.063 1.00 96.69 274 VAL A C 1
ATOM 2051 O O . VAL A 1 274 ? -7.698 3.985 10.040 1.00 96.69 274 VAL A O 1
ATOM 2054 N N . ASP A 1 275 ? -6.850 2.298 11.260 1.00 97.12 275 ASP A N 1
ATOM 2055 C CA . ASP A 1 275 ? -7.036 1.249 10.252 1.00 97.12 275 ASP A CA 1
ATOM 2056 C C . ASP A 1 275 ? -8.533 1.003 9.997 1.00 97.12 275 ASP A C 1
ATOM 2058 O O . ASP A 1 275 ? -8.972 0.959 8.850 1.00 97.12 275 ASP A O 1
ATOM 2062 N N . GLY A 1 276 ? -9.334 0.914 11.067 1.00 98.00 276 GLY A N 1
ATOM 2063 C CA . GLY A 1 276 ? -10.791 0.783 10.975 1.00 98.00 276 GLY A CA 1
ATOM 2064 C C . GLY A 1 276 ? -11.460 2.016 10.371 1.00 98.00 276 GLY A C 1
ATOM 2065 O O . GLY A 1 276 ? -12.354 1.887 9.538 1.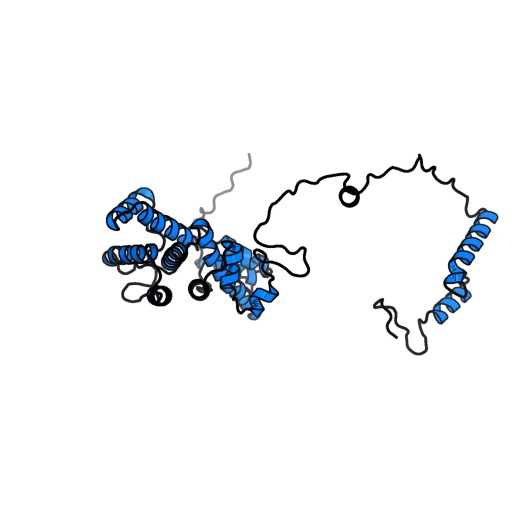00 98.00 276 GLY A O 1
ATOM 2066 N N . THR A 1 277 ? -10.983 3.210 10.736 1.00 98.44 277 THR A N 1
ATOM 2067 C CA . THR A 1 277 ? -11.476 4.479 10.174 1.00 98.44 277 THR A CA 1
ATOM 2068 C C . THR A 1 277 ? -11.181 4.565 8.678 1.00 98.44 277 THR A C 1
ATOM 2070 O O . THR A 1 277 ? -12.073 4.872 7.893 1.00 98.44 277 THR A O 1
ATOM 2073 N N . MET A 1 278 ? -9.941 4.263 8.277 1.00 98.06 278 MET A N 1
ATOM 2074 C CA . MET A 1 278 ? -9.527 4.207 6.875 1.00 98.06 278 MET A CA 1
ATOM 2075 C C . MET A 1 278 ? -10.420 3.249 6.088 1.00 98.06 278 MET A C 1
ATOM 2077 O O . MET A 1 278 ? -10.927 3.618 5.034 1.00 98.06 278 MET A O 1
ATOM 2081 N N . ALA A 1 279 ? -10.635 2.042 6.612 1.00 98.38 279 ALA A N 1
ATOM 2082 C CA . ALA A 1 279 ? -11.439 1.032 5.947 1.00 98.38 279 ALA A CA 1
ATOM 2083 C C . ALA A 1 279 ? -12.887 1.485 5.735 1.00 98.38 279 ALA A C 1
ATOM 2085 O O . ALA A 1 279 ? -13.387 1.416 4.617 1.00 98.38 279 ALA A O 1
ATOM 2086 N N . ALA A 1 280 ? -13.538 1.988 6.786 1.00 98.62 280 ALA A N 1
ATOM 2087 C CA . ALA A 1 280 ? -14.919 2.451 6.710 1.00 98.62 280 ALA A CA 1
ATOM 2088 C C . ALA A 1 280 ? -15.086 3.579 5.677 1.00 98.62 280 ALA A C 1
ATOM 2090 O O . ALA A 1 280 ? -15.960 3.510 4.818 1.00 98.62 280 ALA A O 1
ATOM 2091 N N . VAL A 1 281 ? -14.185 4.566 5.702 1.00 98.56 281 VAL A N 1
ATOM 2092 C CA . VAL A 1 281 ? -14.209 5.705 4.774 1.00 98.56 281 VAL A CA 1
ATOM 2093 C C . VAL A 1 281 ? -13.955 5.276 3.328 1.00 98.56 281 VAL A C 1
ATOM 2095 O O . VAL A 1 281 ? -14.641 5.749 2.427 1.00 98.56 281 VAL A O 1
ATOM 2098 N N . LEU A 1 282 ? -12.985 4.390 3.085 1.00 98.44 282 LEU A N 1
ATOM 2099 C CA . LEU A 1 282 ? -12.680 3.921 1.730 1.00 98.44 282 LEU A CA 1
ATOM 2100 C C . LEU A 1 282 ? -13.837 3.114 1.124 1.00 98.44 282 LEU A C 1
ATOM 2102 O O . LEU A 1 282 ? -14.106 3.252 -0.068 1.00 98.44 282 LEU A O 1
ATOM 2106 N N . VAL A 1 283 ? -14.538 2.317 1.938 1.00 98.38 283 VAL A N 1
ATOM 2107 C CA . VAL A 1 283 ? -15.755 1.612 1.506 1.00 98.38 283 VAL A CA 1
ATOM 2108 C C . VAL A 1 283 ? -16.884 2.605 1.218 1.00 98.38 283 VAL A C 1
ATOM 2110 O O . VAL A 1 283 ? -17.572 2.453 0.212 1.00 98.38 283 VAL A O 1
ATOM 2113 N N . ASP A 1 284 ? -17.056 3.640 2.046 1.00 98.50 284 ASP A N 1
ATOM 2114 C CA . ASP A 1 284 ? -18.076 4.679 1.835 1.00 98.50 284 ASP A CA 1
ATOM 2115 C C . ASP A 1 284 ? -17.873 5.464 0.530 1.00 98.50 284 ASP A C 1
ATOM 2117 O O . ASP A 1 284 ? -18.849 5.800 -0.138 1.00 98.50 284 ASP A O 1
ATOM 2121 N N . ILE A 1 285 ? -16.622 5.705 0.119 1.00 97.62 285 ILE A N 1
ATOM 2122 C CA . ILE A 1 285 ? -16.308 6.317 -1.185 1.00 97.62 285 ILE A CA 1
ATOM 2123 C C . ILE A 1 285 ? -16.196 5.292 -2.328 1.00 97.62 285 ILE A C 1
ATOM 2125 O O . ILE A 1 285 ? -15.778 5.636 -3.429 1.00 97.62 285 ILE A O 1
ATOM 2129 N N . GLY A 1 286 ? -16.567 4.031 -2.093 1.00 96.75 286 GLY A N 1
ATOM 2130 C CA . GLY A 1 286 ? -16.789 3.038 -3.144 1.00 96.75 286 GLY A CA 1
ATOM 2131 C C . GLY A 1 286 ? -15.597 2.165 -3.538 1.00 96.75 286 GLY A C 1
ATOM 2132 O O . GLY A 1 286 ? -15.733 1.401 -4.490 1.00 96.75 286 GLY A O 1
ATOM 2133 N N . PHE A 1 287 ? -14.458 2.209 -2.834 1.00 98.12 287 PHE A N 1
ATOM 2134 C CA . PHE A 1 287 ? -13.363 1.280 -3.138 1.00 98.12 287 PHE A CA 1
ATOM 2135 C C . PHE A 1 287 ? -13.725 -0.168 -2.756 1.00 98.12 287 PHE A C 1
ATOM 2137 O O . PHE A 1 287 ? -14.276 -0.405 -1.673 1.00 98.12 287 PHE A O 1
ATOM 2144 N N . PRO A 1 288 ? -13.368 -1.164 -3.591 1.00 96.50 288 PRO A N 1
ATOM 2145 C CA . PRO A 1 288 ? -13.555 -2.573 -3.260 1.00 96.50 288 PRO A CA 1
ATOM 2146 C C . PRO A 1 288 ? -12.825 -2.980 -1.973 1.00 96.50 288 PRO A C 1
ATOM 2148 O O . PRO A 1 288 ? -11.668 -2.626 -1.758 1.00 96.50 288 PRO A O 1
ATOM 2151 N N . VAL A 1 289 ? -13.464 -3.806 -1.138 1.00 96.69 289 VAL A N 1
ATOM 2152 C CA . VAL A 1 289 ? -12.899 -4.263 0.151 1.00 96.69 289 VAL A CA 1
ATOM 2153 C C . VAL A 1 289 ? -11.520 -4.924 -0.007 1.00 96.69 289 VAL A C 1
ATOM 2155 O O . VAL A 1 289 ? -10.625 -4.735 0.824 1.00 96.69 289 VAL A O 1
ATOM 2158 N N . ASP A 1 290 ? -11.328 -5.672 -1.091 1.00 93.44 290 ASP A N 1
ATOM 2159 C CA . ASP A 1 290 ? -10.086 -6.403 -1.339 1.00 93.44 290 ASP A CA 1
ATOM 2160 C C . ASP A 1 290 ? -8.921 -5.492 -1.767 1.00 93.44 290 ASP A C 1
ATOM 2162 O O . ASP A 1 290 ? -7.765 -5.891 -1.633 1.00 93.44 290 ASP A O 1
ATOM 2166 N N . SER A 1 291 ? -9.182 -4.254 -2.212 1.00 95.06 291 SER A N 1
ATOM 2167 C CA . SER A 1 291 ? -8.125 -3.292 -2.566 1.00 95.06 291 SER A CA 1
ATOM 2168 C C . SER A 1 291 ? -7.693 -2.399 -1.398 1.00 95.06 291 SER A C 1
ATOM 2170 O O . SER A 1 291 ? -6.633 -1.775 -1.464 1.00 95.06 291 SER A O 1
ATOM 2172 N N . LEU A 1 292 ? -8.453 -2.368 -0.295 1.00 96.81 292 LEU A N 1
ATOM 2173 C CA . LEU A 1 292 ? -8.245 -1.422 0.810 1.00 96.81 292 LEU A CA 1
ATOM 2174 C C . LEU A 1 292 ? -6.842 -1.485 1.422 1.00 96.81 292 LEU A C 1
ATOM 2176 O O . LEU A 1 292 ? -6.239 -0.452 1.718 1.00 96.81 292 LEU A O 1
ATOM 2180 N N . ASN A 1 293 ? -6.287 -2.688 1.586 1.00 95.12 293 ASN A N 1
ATOM 2181 C CA . ASN A 1 293 ? -4.949 -2.839 2.153 1.00 95.12 293 ASN A CA 1
ATOM 2182 C C . ASN A 1 293 ? -3.849 -2.238 1.253 1.00 95.12 293 ASN A C 1
ATOM 2184 O O . ASN A 1 293 ? -2.767 -1.911 1.740 1.00 95.12 293 ASN A O 1
ATOM 2188 N N . GLY A 1 294 ? -4.128 -2.029 -0.039 1.00 96.56 294 GLY A N 1
ATOM 2189 C CA . GLY A 1 294 ? -3.242 -1.317 -0.957 1.00 96.56 294 GLY A CA 1
ATOM 2190 C C . GLY A 1 294 ? -2.910 0.095 -0.469 1.00 96.56 294 GLY A C 1
ATOM 2191 O O . GLY A 1 294 ? -1.751 0.502 -0.530 1.00 96.56 294 GLY A O 1
ATOM 2192 N N . PHE A 1 295 ? -3.880 0.815 0.108 1.00 97.81 295 PHE A N 1
ATOM 2193 C CA . PHE A 1 295 ? -3.667 2.168 0.641 1.00 97.81 295 PHE A CA 1
ATOM 2194 C C . PHE A 1 295 ? -2.713 2.167 1.833 1.00 97.81 295 PHE A C 1
ATOM 2196 O O . PHE A 1 295 ? -1.813 3.005 1.909 1.00 97.81 295 PHE A O 1
ATOM 2203 N N . PHE A 1 296 ? -2.873 1.197 2.736 1.00 96.19 296 PHE A N 1
ATOM 2204 C CA . PHE A 1 296 ? -1.955 1.012 3.853 1.00 96.19 296 PHE A CA 1
ATOM 2205 C C . PHE A 1 296 ? -0.548 0.693 3.346 1.00 96.19 296 PHE A C 1
ATOM 2207 O O . PHE A 1 296 ? 0.407 1.355 3.744 1.00 96.19 296 PHE A O 1
ATOM 2214 N N . ILE A 1 297 ? -0.416 -0.271 2.430 1.00 97.00 297 ILE A N 1
ATOM 2215 C CA . ILE A 1 297 ? 0.873 -0.671 1.854 1.00 97.00 297 ILE A CA 1
ATOM 2216 C C . ILE A 1 297 ? 1.571 0.528 1.203 1.00 97.00 297 ILE A C 1
ATOM 2218 O O . ILE A 1 297 ? 2.718 0.819 1.539 1.00 97.00 297 ILE A O 1
ATOM 2222 N N . LEU A 1 298 ? 0.873 1.259 0.330 1.00 97.81 298 LEU A N 1
ATOM 2223 C CA . LEU A 1 298 ? 1.408 2.443 -0.340 1.00 97.81 298 LEU A CA 1
ATOM 2224 C C . LEU A 1 298 ? 1.873 3.499 0.669 1.00 97.81 298 LEU A C 1
ATOM 2226 O O . LEU A 1 298 ? 2.993 3.998 0.561 1.00 97.81 298 LEU A O 1
ATOM 2230 N N . ALA A 1 299 ? 1.046 3.805 1.672 1.00 97.62 299 ALA A N 1
ATOM 2231 C CA . ALA A 1 299 ? 1.394 4.770 2.707 1.00 97.62 299 ALA A CA 1
ATOM 2232 C C . ALA A 1 299 ? 2.638 4.326 3.493 1.00 97.62 299 ALA A C 1
ATOM 2234 O O . ALA A 1 299 ? 3.586 5.095 3.639 1.00 97.62 299 ALA A O 1
ATOM 2235 N N . ARG A 1 300 ? 2.679 3.067 3.947 1.00 97.88 300 ARG A N 1
ATOM 2236 C CA . ARG A 1 300 ? 3.791 2.522 4.741 1.00 97.88 300 ARG A CA 1
ATOM 2237 C C . ARG A 1 300 ? 5.115 2.491 3.997 1.00 97.88 300 ARG A C 1
ATOM 2239 O O . ARG A 1 300 ? 6.159 2.630 4.638 1.00 97.88 300 ARG A O 1
ATOM 2246 N N . THR A 1 301 ? 5.087 2.333 2.678 1.00 98.25 301 THR A N 1
ATOM 2247 C CA . THR A 1 301 ? 6.297 2.355 1.854 1.00 98.25 301 THR A CA 1
ATOM 2248 C C . THR A 1 301 ? 7.025 3.699 1.945 1.00 98.25 301 THR A C 1
ATOM 2250 O O . THR A 1 301 ? 8.255 3.711 1.938 1.00 98.25 301 THR A O 1
ATOM 2253 N N . ILE A 1 302 ? 6.310 4.816 2.145 1.00 98.69 302 ILE A N 1
ATOM 2254 C CA . ILE A 1 302 ? 6.920 6.140 2.371 1.00 98.69 302 ILE A CA 1
ATOM 2255 C C . ILE A 1 302 ? 7.829 6.100 3.609 1.00 98.69 302 ILE A C 1
ATOM 2257 O O . ILE A 1 302 ? 9.009 6.449 3.531 1.00 98.69 302 ILE A O 1
ATOM 2261 N N . GLY A 1 303 ? 7.308 5.615 4.742 1.00 98.62 303 GLY A N 1
ATOM 2262 C CA . GLY A 1 303 ? 8.070 5.471 5.983 1.00 98.62 303 GLY A CA 1
ATOM 2263 C C . GLY A 1 303 ? 9.212 4.458 5.881 1.00 98.62 303 GLY A C 1
ATOM 2264 O O . GLY A 1 303 ? 10.306 4.715 6.377 1.00 98.62 303 GLY A O 1
ATOM 2265 N N . MET A 1 304 ? 9.008 3.331 5.190 1.00 98.75 304 MET A N 1
ATOM 2266 C CA . MET A 1 304 ? 10.057 2.320 4.978 1.00 98.75 304 MET A CA 1
ATOM 2267 C C . MET A 1 304 ? 11.235 2.873 4.163 1.00 98.75 304 MET A C 1
ATOM 2269 O O . MET A 1 304 ? 12.388 2.723 4.571 1.00 98.75 304 MET A O 1
ATOM 2273 N N . ILE A 1 305 ? 10.963 3.567 3.051 1.00 98.88 305 ILE A N 1
ATOM 2274 C CA . ILE A 1 305 ? 11.997 4.253 2.257 1.00 98.88 305 ILE A CA 1
ATOM 2275 C C . ILE A 1 305 ? 12.712 5.306 3.115 1.00 98.88 305 ILE A C 1
ATOM 2277 O O . ILE A 1 305 ? 13.945 5.404 3.081 1.00 98.88 305 ILE A O 1
ATOM 2281 N N . GLY A 1 306 ? 11.951 6.060 3.914 1.00 98.81 306 GLY A N 1
ATOM 2282 C CA . GLY A 1 306 ? 12.482 7.034 4.864 1.00 98.81 306 GLY A CA 1
ATOM 2283 C C . GLY A 1 306 ? 13.461 6.401 5.852 1.00 98.81 306 GLY A C 1
ATOM 2284 O O . GLY A 1 306 ? 14.598 6.855 5.961 1.00 98.81 306 GLY A O 1
ATOM 2285 N N . HIS A 1 307 ? 13.069 5.304 6.499 1.00 98.81 307 HIS A N 1
ATOM 2286 C CA . HIS A 1 307 ? 13.916 4.579 7.441 1.00 98.81 307 HIS A CA 1
ATOM 2287 C C . HIS A 1 307 ? 15.176 4.002 6.794 1.00 98.81 307 HIS A C 1
ATOM 2289 O O . HIS A 1 307 ? 16.252 4.106 7.377 1.00 98.81 307 HIS A O 1
ATOM 2295 N N . TRP A 1 308 ? 15.093 3.436 5.586 1.00 98.75 308 TRP A N 1
ATOM 2296 C CA . TRP A 1 308 ? 16.294 2.965 4.889 1.00 98.75 308 TRP A CA 1
ATOM 2297 C C . TRP A 1 308 ? 17.270 4.115 4.604 1.00 98.75 308 TRP A C 1
ATOM 2299 O O . TRP A 1 308 ? 18.466 4.008 4.883 1.00 98.75 308 TRP A O 1
ATOM 2309 N N . THR A 1 309 ? 16.750 5.234 4.091 1.00 98.69 309 THR A N 1
ATOM 2310 C CA . THR A 1 309 ? 17.544 6.434 3.778 1.00 98.69 309 THR A CA 1
ATOM 2311 C C . THR A 1 309 ? 18.195 7.005 5.033 1.00 98.69 309 THR A C 1
ATOM 2313 O O . THR A 1 309 ? 19.359 7.407 5.008 1.00 98.69 309 THR A O 1
ATOM 2316 N N . ASP A 1 310 ? 17.454 7.011 6.137 1.00 98.81 310 ASP A N 1
ATOM 2317 C CA . ASP A 1 310 ? 17.918 7.447 7.446 1.00 98.81 310 ASP A CA 1
ATOM 2318 C C . ASP A 1 310 ? 19.094 6.591 7.946 1.00 98.81 310 ASP A C 1
ATOM 2320 O O . ASP A 1 310 ? 20.161 7.127 8.244 1.00 98.81 310 ASP A O 1
ATOM 2324 N N . GLN A 1 311 ? 18.978 5.258 7.911 1.00 98.62 311 GLN A N 1
ATOM 2325 C CA . GLN A 1 311 ? 20.074 4.367 8.319 1.00 98.62 311 GLN A CA 1
ATOM 2326 C C . GLN A 1 311 ? 21.321 4.510 7.435 1.00 98.62 311 GLN A C 1
ATOM 2328 O O . GLN A 1 311 ? 22.447 4.471 7.935 1.00 98.62 311 GLN A O 1
ATOM 2333 N N . LYS A 1 312 ? 21.144 4.723 6.123 1.00 98.19 312 LYS A N 1
ATOM 2334 C CA . LYS A 1 312 ? 22.269 5.010 5.220 1.00 98.19 312 LYS A CA 1
ATOM 2335 C C . LYS A 1 312 ? 22.955 6.327 5.563 1.00 98.19 312 LYS A C 1
ATOM 2337 O O . LYS A 1 312 ? 24.181 6.369 5.598 1.00 98.19 312 LYS A O 1
ATOM 2342 N N . ARG A 1 313 ? 22.186 7.381 5.844 1.00 98.50 313 ARG A N 1
ATOM 2343 C CA . ARG A 1 313 ? 22.716 8.700 6.219 1.00 98.50 313 ARG A CA 1
ATOM 2344 C C . ARG A 1 313 ? 23.500 8.653 7.528 1.00 98.50 313 ARG A C 1
ATOM 2346 O O . ARG A 1 313 ? 24.522 9.320 7.639 1.00 98.50 313 ARG A O 1
ATOM 2353 N N . GLN A 1 314 ? 23.035 7.866 8.494 1.00 98.31 314 GLN A N 1
ATOM 2354 C CA . GLN A 1 314 ? 23.693 7.704 9.791 1.00 98.31 314 GLN A CA 1
ATOM 2355 C C . GLN A 1 314 ? 24.951 6.821 9.735 1.00 98.31 314 GLN A C 1
ATOM 2357 O O . GLN A 1 314 ? 25.696 6.769 10.710 1.00 98.31 314 GLN A O 1
ATOM 2362 N N . GLY A 1 315 ? 25.202 6.115 8.625 1.00 97.62 315 GLY A N 1
ATOM 2363 C CA . GLY A 1 315 ? 26.280 5.126 8.563 1.00 97.62 315 GLY A CA 1
ATOM 2364 C C . GLY A 1 315 ? 26.066 3.976 9.554 1.00 97.62 315 GLY A C 1
ATOM 2365 O O . GLY A 1 315 ? 27.031 3.466 10.127 1.00 97.62 315 GLY A O 1
ATOM 2366 N N . SER A 1 316 ? 24.803 3.600 9.792 1.00 97.88 316 SER A N 1
ATOM 2367 C CA . SER A 1 316 ? 24.432 2.598 10.791 1.00 97.88 316 SER A CA 1
ATOM 2368 C C . SER A 1 316 ? 25.127 1.258 10.546 1.00 97.88 316 SER A C 1
ATOM 2370 O O . SER A 1 316 ? 25.276 0.798 9.412 1.00 97.88 316 SER A O 1
ATOM 2372 N N . ARG A 1 317 ? 25.547 0.614 11.638 1.00 98.12 317 ARG A N 1
ATOM 2373 C CA . ARG A 1 317 ? 26.250 -0.676 11.620 1.00 98.12 317 ARG A CA 1
ATOM 2374 C C . ARG A 1 317 ? 25.273 -1.845 11.715 1.00 98.12 317 ARG A C 1
ATOM 2376 O O . ARG A 1 317 ? 24.130 -1.677 12.131 1.00 98.12 317 ARG A O 1
ATOM 2383 N N . LEU A 1 318 ? 25.768 -3.042 11.401 1.00 98.38 318 LEU A N 1
ATOM 2384 C CA . LEU A 1 318 ? 25.037 -4.298 11.559 1.00 98.38 318 LEU A CA 1
ATOM 2385 C C . LEU A 1 318 ? 24.420 -4.420 12.962 1.00 98.38 318 LEU A C 1
ATOM 2387 O O . LEU A 1 318 ? 25.117 -4.289 13.970 1.00 98.38 318 LEU A O 1
ATOM 2391 N N . ILE A 1 319 ? 23.122 -4.726 13.012 1.00 97.75 319 ILE A N 1
ATOM 2392 C CA . ILE A 1 319 ? 22.391 -4.969 14.258 1.00 97.75 319 ILE A CA 1
ATOM 2393 C C . ILE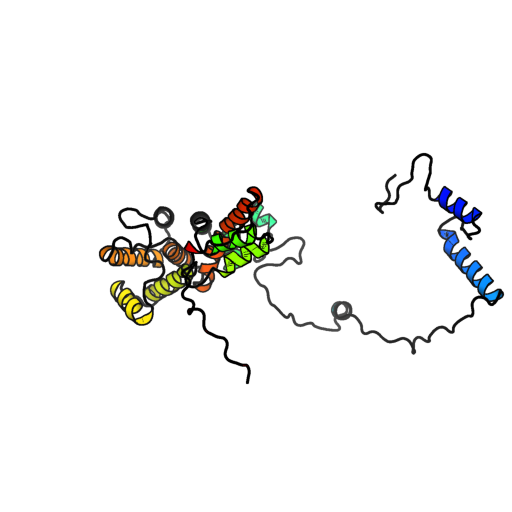 A 1 319 ? 22.482 -6.455 14.611 1.00 97.75 319 ILE A C 1
ATOM 2395 O O . ILE A 1 319 ? 22.138 -7.320 13.805 1.00 97.75 319 ILE A O 1
ATOM 2399 N N . ARG A 1 320 ? 22.888 -6.748 15.850 1.00 97.31 320 ARG A N 1
ATOM 2400 C CA . ARG A 1 320 ? 22.795 -8.074 16.470 1.00 97.31 320 ARG A CA 1
ATOM 2401 C C . ARG A 1 320 ? 22.060 -7.935 17.797 1.00 97.31 320 ARG A C 1
ATOM 2403 O O . ARG A 1 320 ? 22.410 -7.067 18.591 1.00 97.31 320 ARG A O 1
ATOM 2410 N N . LEU A 1 321 ? 21.047 -8.768 18.029 1.00 96.19 321 LEU A N 1
ATOM 2411 C CA . LEU A 1 321 ? 20.336 -8.769 19.309 1.00 96.19 321 LEU A CA 1
ATOM 2412 C C . LEU A 1 321 ? 21.264 -9.248 20.431 1.00 96.19 321 LEU A C 1
ATOM 2414 O O . LEU A 1 321 ? 22.055 -10.175 20.236 1.00 96.19 321 LEU A O 1
ATOM 2418 N N . PHE A 1 322 ? 21.144 -8.615 21.596 1.00 96.06 322 PHE A N 1
ATOM 2419 C CA . PHE A 1 322 ? 21.780 -9.085 22.821 1.00 96.06 322 PHE A CA 1
ATOM 2420 C C . PHE A 1 322 ? 21.036 -10.296 23.390 1.00 96.06 322 PHE A C 1
ATOM 2422 O O . PHE A 1 322 ? 19.829 -10.445 23.197 1.00 96.06 322 PHE A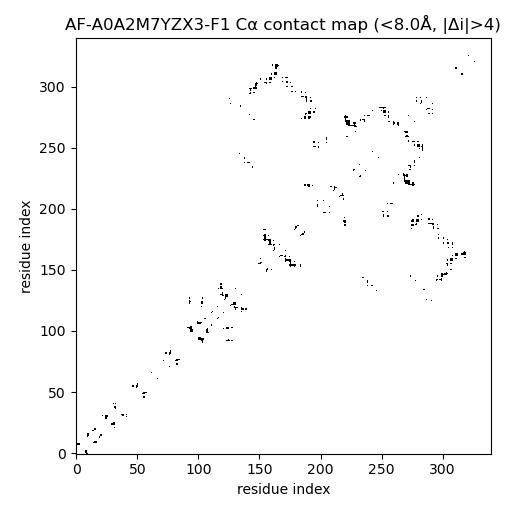 O 1
ATOM 2429 N N . ASP A 1 323 ? 21.759 -11.145 24.114 1.00 96.12 323 ASP A N 1
ATOM 2430 C CA . ASP A 1 323 ? 21.228 -12.366 24.721 1.00 96.12 323 ASP A CA 1
ATOM 2431 C C . ASP A 1 323 ? 20.136 -12.088 25.765 1.00 96.12 323 ASP A C 1
ATOM 2433 O O . ASP A 1 323 ? 19.142 -12.801 25.799 1.00 96.12 323 ASP A O 1
ATOM 2437 N N . TYR A 1 324 ? 20.233 -11.004 26.538 1.00 95.75 324 TYR A N 1
ATOM 2438 C CA . TYR A 1 324 ? 19.205 -10.609 27.509 1.00 95.75 324 TYR A CA 1
ATOM 2439 C C . TYR A 1 324 ? 17.867 -10.187 26.873 1.00 95.75 324 TYR A C 1
ATOM 2441 O O . TYR A 1 324 ? 16.872 -10.036 27.580 1.00 95.75 324 TYR A O 1
ATOM 2449 N N . LEU A 1 325 ? 17.818 -9.994 25.549 1.00 96.19 325 LEU A N 1
ATOM 2450 C CA . LEU A 1 325 ? 16.576 -9.782 24.795 1.00 96.19 325 LEU A CA 1
ATOM 2451 C C . LEU A 1 325 ? 15.962 -11.103 24.298 1.00 96.19 325 LEU A C 1
ATOM 2453 O O . LEU A 1 325 ? 14.891 -11.090 23.690 1.00 96.19 325 LEU A O 1
ATOM 2457 N N . VAL A 1 326 ? 16.629 -12.237 24.532 1.00 96.81 326 VAL A N 1
ATOM 2458 C CA . VAL A 1 326 ? 16.238 -13.565 24.059 1.00 96.81 326 VAL A CA 1
ATOM 2459 C C . VAL A 1 326 ? 16.066 -14.503 25.253 1.00 96.81 326 VAL A C 1
ATOM 2461 O O . VAL A 1 326 ? 16.994 -14.779 26.006 1.00 96.81 326 VAL A O 1
ATOM 2464 N N . ASN A 1 327 ? 14.867 -15.059 25.415 1.00 95.94 327 ASN A N 1
ATOM 2465 C CA . ASN A 1 327 ? 14.634 -16.106 26.406 1.00 95.94 327 ASN A CA 1
ATOM 2466 C C . ASN A 1 327 ? 15.111 -17.469 25.864 1.00 95.94 327 ASN A C 1
ATOM 2468 O O . ASN A 1 327 ? 14.383 -18.135 25.123 1.00 95.94 327 ASN A O 1
ATOM 2472 N N . TYR A 1 328 ? 16.337 -17.879 26.208 1.00 94.44 328 TYR A N 1
ATOM 2473 C CA . TYR A 1 328 ? 16.921 -19.160 25.790 1.00 94.44 328 TYR A CA 1
ATOM 2474 C C . TYR A 1 328 ? 16.298 -20.342 26.550 1.00 94.44 328 TYR A C 1
ATOM 2476 O O . TYR A 1 328 ? 16.830 -20.816 27.550 1.00 94.44 328 TYR A O 1
ATOM 2484 N N . ALA A 1 329 ? 15.182 -20.858 26.037 1.00 95.31 329 ALA A N 1
ATOM 2485 C CA . ALA A 1 329 ? 14.499 -22.045 26.559 1.00 95.31 329 ALA A CA 1
ATOM 2486 C C . ALA A 1 329 ? 15.020 -23.366 25.943 1.00 95.31 329 ALA A C 1
ATOM 2488 O O . ALA A 1 329 ? 14.243 -24.278 25.655 1.00 95.31 329 ALA A O 1
ATOM 2489 N N . SER A 1 330 ? 16.329 -23.470 25.682 1.00 95.25 330 SER A N 1
ATOM 2490 C CA . SER A 1 330 ? 16.933 -24.692 25.140 1.00 95.25 330 SER A CA 1
ATOM 2491 C C . SER A 1 330 ? 17.117 -25.763 26.227 1.00 95.25 330 SER A C 1
ATOM 2493 O O . SER A 1 330 ? 17.318 -25.439 27.401 1.00 95.25 330 SER A O 1
ATOM 2495 N N . PRO A 1 331 ? 17.077 -27.061 25.873 1.00 94.19 331 PRO A N 1
ATOM 2496 C CA . PRO A 1 331 ? 17.442 -28.118 26.807 1.00 94.19 331 PRO A CA 1
ATOM 2497 C C . PRO A 1 331 ? 18.866 -27.921 27.337 1.00 94.19 331 PRO A C 1
ATOM 2499 O O . PRO A 1 331 ? 19.750 -27.460 26.610 1.00 94.19 331 PRO A O 1
ATOM 2502 N N . LYS A 1 332 ? 19.110 -28.343 28.584 1.00 93.62 332 LYS A N 1
ATOM 2503 C CA . LYS A 1 332 ? 20.472 -28.424 29.132 1.00 93.62 332 LYS A CA 1
ATOM 2504 C C . LYS A 1 332 ? 21.354 -29.300 28.236 1.00 93.62 332 LYS A C 1
ATOM 2506 O O . LYS A 1 332 ? 20.856 -30.146 27.487 1.00 93.62 332 LYS A O 1
ATOM 2511 N N . ARG A 1 333 ? 22.674 -29.122 28.352 1.00 95.06 333 ARG A N 1
ATOM 2512 C CA . ARG A 1 333 ? 23.659 -29.999 27.708 1.00 95.06 333 ARG A CA 1
ATOM 2513 C C . ARG A 1 333 ? 23.315 -31.463 28.016 1.00 95.06 333 ARG A C 1
ATOM 2515 O O . ARG A 1 333 ? 23.148 -31.823 29.178 1.00 95.06 333 ARG A O 1
ATOM 2522 N N . ARG A 1 334 ? 23.201 -32.272 26.965 1.00 96.31 334 ARG A N 1
ATOM 2523 C CA . ARG A 1 334 ? 22.998 -33.725 27.014 1.00 96.31 334 ARG A CA 1
ATOM 2524 C C . ARG A 1 334 ? 24.224 -34.398 26.412 1.00 96.31 334 ARG A C 1
ATOM 2526 O O . ARG A 1 334 ? 24.883 -33.802 25.559 1.00 96.31 334 ARG A O 1
ATOM 2533 N N . GLU A 1 335 ? 24.540 -35.600 26.869 1.00 95.38 335 GLU A N 1
ATOM 2534 C CA . GLU A 1 335 ? 25.598 -36.390 26.246 1.00 95.38 335 GLU A CA 1
ATOM 2535 C C . GLU A 1 335 ? 25.165 -36.843 24.850 1.00 95.38 335 GLU A C 1
ATOM 2537 O O . GLU A 1 335 ? 23.988 -37.124 24.611 1.00 95.38 335 GLU A O 1
ATOM 2542 N N . VAL A 1 336 ? 26.118 -36.852 23.917 1.00 95.19 336 VAL A N 1
ATOM 2543 C CA . VAL A 1 336 ? 25.890 -37.353 22.562 1.00 95.19 336 VAL A CA 1
ATOM 2544 C C . VAL A 1 336 ? 25.951 -38.880 22.639 1.00 95.19 336 VAL A C 1
ATOM 2546 O O . VAL A 1 336 ? 26.991 -39.399 23.046 1.00 95.19 336 VAL A O 1
ATOM 2549 N N . PRO A 1 337 ? 24.875 -39.610 22.298 1.00 93.94 337 PRO A N 1
ATOM 2550 C CA . PRO A 1 337 ? 24.924 -41.066 22.283 1.00 93.94 337 PRO A CA 1
ATOM 2551 C C . PRO A 1 337 ? 25.904 -41.558 21.205 1.00 93.94 337 PRO A C 1
ATOM 2553 O O . PRO A 1 337 ? 26.120 -40.853 20.213 1.00 93.94 337 PRO A O 1
ATOM 2556 N N . PRO A 1 338 ? 26.498 -42.756 21.367 1.00 90.38 338 PRO A N 1
ATOM 2557 C CA . PRO A 1 338 ? 27.327 -43.341 20.322 1.00 90.38 338 PRO A CA 1
ATOM 2558 C C . PRO A 1 338 ? 26.509 -43.504 19.036 1.00 90.38 338 PRO A C 1
ATOM 2560 O O . PRO A 1 338 ? 25.337 -43.880 19.079 1.00 90.38 338 PRO A O 1
ATOM 2563 N N . LEU A 1 339 ? 27.136 -43.208 17.895 1.00 89.88 339 LEU A N 1
ATOM 2564 C CA . LEU A 1 339 ? 26.568 -43.503 16.585 1.00 89.88 339 LEU A CA 1
ATOM 2565 C C . LEU A 1 339 ? 26.642 -45.024 16.391 1.00 89.88 339 LEU A C 1
ATOM 2567 O O . LEU A 1 339 ? 27.735 -45.555 16.200 1.00 89.88 339 LEU A O 1
ATOM 2571 N N . THR A 1 340 ? 25.508 -45.709 16.543 1.00 83.25 340 THR A N 1
ATOM 2572 C CA . THR A 1 340 ? 25.360 -47.142 16.238 1.00 83.25 340 THR A CA 1
ATOM 2573 C C . THR A 1 340 ? 25.338 -47.383 14.743 1.00 83.25 340 THR A C 1
ATOM 2575 O O . THR A 1 340 ? 24.624 -46.611 14.061 1.00 83.25 340 THR A O 1
#

Sequence (340 aa):
MKFGHAGAKEGLKGEGSARAKSDALKQAGALVPDTFGALGPAIKATHEALLKSGQVKPIPDLAPADMPKLPKTVQESMKEGEVLVTPLIRSTISDDRGDEPLYQGYPASELINNGYDIPHIIGLLWDNRLVSKQEAEIIKRIIMLSADHGPCVSGALTTIIAACAGIGLSQAVAAGMIMIGPRFGGAVTDAGRWFKYAIDNKLSVDDFLVYMKKNVGPVPGIGHRVKSLRNPDKRVKELVGYVKSLSIATPHLDFALEVEKITAAKKDNLILNVDGTMAAVLVDIGFPVDSLNGFFILARTIGMIGHWTDQKRQGSRLIRLFDYLVNYASPKRREVPPLT

Mean predicted aligned error: 9.19 Å

Nearest PDB structures (foldseek):
  6znw-assembly1_B  TM=7.577E-01  e=1.565E-26  Methanothrix soehngenii
  6hxi-assembly1_B  TM=7.680E-01  e=7.372E-26  Methanothrix soehngenii
  8g5c-assembly1_A  TM=7.667E-01  e=5.045E-24  Homo sapiens
  6qfb-assembly1_B-2  TM=7.692E-01  e=6.687E-24  Homo sapiens
  6qfb-assembly2_C-3  TM=7.985E-01  e=5.036E-23  Homo sapiens

Foldseek 3Di:
DCDPDNPPDADPPRHVPPVVVLVVCVVVVHDRDPDPVCPVVSVVVVVVVCVVVVVDDDDDDDDPVNDDDDDDDPVVCVVVVVDDDDDPDDDQQWDDPDPAIDGNNHGPVVCVVVPHDPLQSCCCRQVVDRADPLSSVLLVLLLVLLQDDDCPAQLNVQLLLCLQVVHDLVVSNVSSLVSCDPVHLVLQLQLLVLLVVCVVVVHDLVRSVVCCVVPPNDRRQWFDDPAFPVRHDVSLVVSCVSVVVDPADQSSLVSLQVNQVVQCVVPGGRHGHSSSSQNSVCVSSPRDSVCSSVSSSSSHSSSSSVSSVVCVVVVRHNDDDDCVVDDPPDDDDDDDDDDD

Secondary structure (DSSP, 8-state):
-B-SSTT-B--GGGTT-HHHHHHHHHHTT----SSGGGHHHHHHHHHHHHHHTTSS-PPPPPPTTTS--PPPPHHHHHHTTS--PPPS----SEE-SSSS-EETTEEHHHHHHTT--HHHHHHHHHHSS---HHHHHHHHHHHHHHS---TTSHHHHHHHHHHHTT--HHHHHHHHHHT-BTTBBTHHHHHHHHHHHHHHTT--HHHHHHHHHHHT-SPTTB--SS-BTTB--HHHHHHHHHHHHS-S--HHHHHHHHHHHHHHHH-TT-PBPHHHHHHHHHHHTT--GGGHHHHHHHHHHHHHHHHHHHHHHHTPPPP---GGGS---PPPP-PPPP--

Solvent-accessible surface area (backbone atoms only — not comparable to full-atom values): 19589 Å² total; per-residue (Å²): 120,79,50,97,51,96,81,47,55,61,46,78,95,50,44,78,24,73,63,57,52,47,51,52,39,41,73,72,69,46,94,64,58,97,44,78,85,42,41,63,60,52,52,51,54,51,51,54,53,34,45,75,71,61,81,43,77,91,71,82,78,79,52,81,86,77,50,85,83,74,78,80,53,70,68,56,36,43,75,72,63,77,51,85,84,83,77,93,74,88,80,82,38,61,48,68,87,60,99,58,49,19,53,62,79,41,49,55,67,57,41,50,76,72,70,54,51,71,44,31,52,48,27,24,61,76,67,75,36,80,53,51,76,67,55,25,51,52,48,46,49,53,30,65,69,46,19,61,82,62,62,84,42,67,31,35,34,41,8,38,49,32,30,21,65,68,46,55,68,71,61,12,38,48,52,10,53,70,51,54,36,86,91,36,71,36,35,18,27,51,16,23,46,52,46,48,50,32,61,78,67,68,48,52,64,67,57,43,53,54,48,31,61,75,76,78,38,83,59,52,24,52,40,47,95,84,36,23,77,93,46,64,56,65,60,37,52,51,52,52,53,53,57,69,71,43,100,63,77,44,69,38,41,51,49,48,53,54,44,22,59,61,40,26,73,77,38,50,30,30,31,63,26,58,45,20,50,50,18,16,47,43,45,45,75,64,50,58,47,90,55,47,41,53,54,55,52,61,15,37,47,55,33,25,52,48,44,30,52,48,38,60,74,68,65,48,63,68,78,74,85,58,67,93,82,50,88,82,85,69,81,74,94,72,83,81,75,82,89,127

pLDDT: mean 93.79, std 7.1, range [56.06, 98.88]